Protein AF-0000000079918188 (afdb_homodimer)

Solvent-accessible surface area (backbone atoms only — not comparable to full-atom values): 15521 Å² total; per-residue (Å²): 122,55,46,29,76,33,77,46,73,46,78,30,84,39,46,37,62,59,53,36,55,51,71,56,24,59,71,45,40,57,79,27,37,84,56,33,78,44,72,46,66,86,45,89,50,81,70,44,63,69,42,56,38,30,41,28,27,60,48,71,84,19,47,41,40,45,35,32,28,27,74,39,61,42,89,46,40,37,38,31,34,29,42,69,32,56,68,56,49,34,34,43,38,40,34,42,38,81,44,79,93,58,16,14,37,38,37,43,31,39,38,22,38,55,37,70,60,48,71,62,43,47,66,55,51,34,52,51,50,44,53,52,50,50,52,25,49,50,43,41,39,51,61,71,57,48,66,79,67,88,120,122,55,46,27,76,33,77,46,71,47,77,32,84,40,47,37,61,59,52,35,55,50,72,58,24,60,69,46,40,54,80,29,36,84,52,31,78,44,70,46,66,86,44,87,50,80,70,44,64,69,42,57,39,30,42,29,27,58,48,72,83,18,46,41,41,46,37,31,26,27,74,40,60,43,90,46,39,36,37,32,35,30,43,70,33,53,69,55,47,33,35,43,37,40,36,42,40,79,43,79,93,58,16,15,37,38,37,44,32,40,39,21,39,54,36,72,61,48,71,62,43,45,67,56,50,32,53,51,50,44,52,52,50,48,52,25,49,52,44,41,38,51,62,73,55,47,67,81,66,88,118

Secondary structure (DSSP, 8-state):
--SEEEEEEEEESS-HHHHHHHHH-GGGHHHH-TTEEEEEE--SS---TT-EEEEEEEETTEEEEEEEEEEEEETTTEEEEEESSSSS-EEEEEEEEEEGGGEEEEEEEEEE---------HHHHHHHHHHHHHHHHHHHHHHHHS-----/--SEEEEEEEEESS-HHHHHHHHH-GGGHHHH-TTEEEEEE--SS---TT-EEEEEEEETTEEEEEEEEEEEEETTTEEEEEESSSSS-EEEEEEEEEEGGGEEEEEEEEEE---------HHHHHHHHHHHHHHHHHHHHHHHHS-----

Structure (mmCIF, N/CA/C/O backbone):
data_AF-0000000079918188-model_v1
#
loop_
_entity.id
_entity.type
_entity.pdbx_description
1 polymer ATPase
#
loop_
_atom_site.group_PDB
_atom_site.id
_atom_site.type_symbol
_atom_site.label_atom_id
_atom_site.label_alt_id
_atom_site.label_comp_id
_atom_site.label_asym_id
_atom_site.label_entity_id
_atom_site.label_seq_id
_atom_site.pdbx_PDB_ins_code
_atom_site.Cartn_x
_atom_site.Cartn_y
_atom_site.Cartn_z
_atom_site.occupancy
_atom_site.B_iso_or_equiv
_atom_site.auth_seq_id
_atom_site.auth_comp_id
_atom_site.auth_asym_id
_atom_site.auth_atom_id
_atom_site.pdbx_PDB_model_num
ATOM 1 N N . MET A 1 1 ? -12.258 -4.992 -19.375 1 42.97 1 MET A N 1
ATOM 2 C CA . MET A 1 1 ? -10.984 -5.578 -19.797 1 42.97 1 MET A CA 1
ATOM 3 C C . MET A 1 1 ? -9.938 -5.453 -18.703 1 42.97 1 MET A C 1
ATOM 5 O O . MET A 1 1 ? -9.898 -4.449 -17.984 1 42.97 1 MET A O 1
ATOM 9 N N . ALA A 1 2 ? -9.398 -6.535 -18.234 1 53.66 2 ALA A N 1
ATOM 10 C CA . ALA A 1 2 ? -8.445 -6.473 -17.125 1 53.66 2 ALA A CA 1
ATOM 11 C C . ALA A 1 2 ? -7.258 -5.578 -17.469 1 53.66 2 ALA A C 1
ATOM 13 O O . ALA A 1 2 ? -6.773 -5.59 -18.609 1 53.66 2 ALA A O 1
ATOM 14 N N . ALA A 1 3 ? -6.977 -4.578 -16.672 1 64.38 3 ALA A N 1
ATOM 15 C CA . ALA A 1 3 ? -5.824 -3.723 -16.953 1 64.38 3 ALA A CA 1
ATOM 16 C C . ALA A 1 3 ? -4.535 -4.535 -16.984 1 64.38 3 ALA A C 1
ATOM 18 O O . ALA A 1 3 ? -3.646 -4.262 -17.797 1 64.38 3 ALA A O 1
ATOM 19 N N . VAL A 1 4 ? -4.645 -5.672 -16.25 1 75.19 4 VAL A N 1
ATOM 20 C CA . VAL A 1 4 ? -3.467 -6.535 -16.219 1 75.19 4 VAL A CA 1
ATOM 21 C C . VAL A 1 4 ? -3.898 -7.996 -16.266 1 75.19 4 VAL A C 1
ATOM 23 O O . VAL A 1 4 ? -4.801 -8.406 -15.531 1 75.19 4 VAL A O 1
ATOM 26 N N . ASP A 1 5 ? -3.375 -8.758 -17.234 1 88.62 5 ASP A N 1
ATOM 27 C CA . ASP A 1 5 ? -3.551 -10.203 -17.328 1 88.62 5 ASP A CA 1
ATOM 28 C C . ASP A 1 5 ? -2.242 -10.891 -17.719 1 88.62 5 ASP A C 1
ATOM 30 O O . ASP A 1 5 ? -1.896 -10.945 -18.906 1 88.62 5 ASP A O 1
ATOM 34 N N . VAL A 1 6 ? -1.579 -11.359 -16.703 1 92.06 6 VAL A N 1
ATOM 35 C CA . VAL A 1 6 ? -0.261 -11.945 -16.906 1 92.06 6 VAL A CA 1
ATOM 36 C C . VAL A 1 6 ? -0.293 -13.43 -16.547 1 92.06 6 VAL A C 1
ATOM 38 O O . VAL A 1 6 ? -0.77 -13.797 -15.469 1 92.06 6 VAL A O 1
ATOM 41 N N . GLU A 1 7 ? 0.1 -14.289 -17.469 1 96.31 7 GLU A N 1
ATOM 42 C CA . GLU A 1 7 ? 0.2 -15.719 -17.219 1 96.31 7 GLU A CA 1
ATOM 43 C C . GLU A 1 7 ? 1.62 -16.219 -17.469 1 96.31 7 GLU A C 1
ATOM 45 O O . GLU A 1 7 ? 2.238 -15.891 -18.469 1 96.31 7 GLU A O 1
ATOM 50 N N . THR A 1 8 ? 2.146 -16.953 -16.484 1 97.12 8 THR A N 1
ATOM 51 C CA . THR A 1 8 ? 3.455 -17.578 -16.594 1 97.12 8 THR A CA 1
ATOM 52 C C . THR A 1 8 ? 3.375 -19.047 -16.188 1 97.12 8 THR A C 1
ATOM 54 O O . THR A 1 8 ? 2.41 -19.469 -15.547 1 97.12 8 THR A O 1
ATOM 57 N N . GLN A 1 9 ? 4.336 -19.828 -16.609 1 98 9 GLN A N 1
ATOM 58 C CA . GLN A 1 9 ? 4.332 -21.25 -16.281 1 98 9 GLN A CA 1
ATOM 59 C C . GLN A 1 9 ? 5.754 -21.781 -16.094 1 98 9 GLN A C 1
ATOM 61 O O . GLN A 1 9 ? 6.707 -21.203 -16.625 1 98 9 GLN A O 1
ATOM 66 N N . ALA A 1 10 ? 5.883 -22.844 -15.352 1 98.19 10 ALA A N 1
ATOM 67 C CA . ALA A 1 10 ? 7.121 -23.609 -15.188 1 98.19 10 ALA A CA 1
ATOM 68 C C . ALA A 1 10 ? 6.84 -25.109 -15.078 1 98.19 10 ALA A C 1
ATOM 70 O O . ALA A 1 10 ? 5.789 -25.516 -14.578 1 98.19 10 ALA A O 1
ATOM 71 N N . THR A 1 11 ? 7.699 -25.859 -15.625 1 98.12 11 THR A N 1
ATOM 72 C CA . THR A 1 11 ? 7.684 -27.312 -15.414 1 98.12 11 THR A CA 1
ATOM 73 C C . THR A 1 11 ? 8.641 -27.703 -14.289 1 98.12 11 THR A C 1
ATOM 75 O O . THR A 1 11 ? 9.828 -27.344 -14.328 1 98.12 11 THR A O 1
ATOM 78 N N . ILE A 1 12 ? 8.156 -28.375 -13.32 1 97.75 12 ILE A N 1
ATOM 79 C CA . ILE A 1 12 ? 8.906 -28.734 -12.125 1 97.75 12 ILE A CA 1
ATOM 80 C C . ILE A 1 12 ? 9.039 -30.266 -12.047 1 97.75 12 ILE A C 1
ATOM 82 O O . ILE A 1 12 ? 8.047 -30.984 -12.156 1 97.75 12 ILE A O 1
ATOM 86 N N . ALA A 1 13 ? 10.195 -30.75 -11.773 1 97.5 13 ALA A N 1
ATOM 87 C CA . ALA A 1 13 ? 10.477 -32.188 -11.766 1 97.5 13 ALA A CA 1
ATOM 88 C C . ALA A 1 13 ? 10.117 -32.812 -10.422 1 97.5 13 ALA A C 1
ATOM 90 O O . ALA A 1 13 ? 10.953 -33.469 -9.789 1 97.5 13 ALA A O 1
ATOM 91 N N . ARG A 1 14 ? 8.898 -32.594 -9.977 1 97.5 14 ARG A N 1
ATOM 92 C CA . ARG A 1 14 ? 8.273 -33.188 -8.797 1 97.5 14 ARG A CA 1
ATOM 93 C C . ARG A 1 14 ? 6.809 -33.5 -9.062 1 97.5 14 ARG A C 1
ATOM 95 O O . ARG A 1 14 ? 6.164 -32.875 -9.898 1 97.5 14 ARG A O 1
ATOM 102 N N . PRO A 1 15 ? 6.359 -34.562 -8.336 1 97.31 15 PRO A N 1
ATOM 103 C CA . PRO A 1 15 ? 4.945 -34.906 -8.508 1 97.31 15 PRO A CA 1
ATOM 104 C C . PRO A 1 15 ? 4.012 -33.75 -8.156 1 97.31 15 PRO A C 1
ATOM 106 O O . PRO A 1 15 ? 4.336 -32.938 -7.293 1 97.31 15 PRO A O 1
ATOM 109 N N . ARG A 1 16 ? 2.873 -33.719 -8.805 1 97.5 16 ARG A N 1
ATOM 110 C CA . ARG A 1 16 ? 1.898 -32.656 -8.719 1 97.5 16 ARG A CA 1
ATOM 111 C C . ARG A 1 16 ? 1.494 -32.375 -7.27 1 97.5 16 ARG A C 1
ATOM 113 O O . ARG A 1 16 ? 1.385 -31.234 -6.844 1 97.5 16 ARG A O 1
ATOM 120 N N . HIS A 1 17 ? 1.231 -33.469 -6.5 1 95.81 17 HIS A N 1
ATOM 121 C CA . HIS A 1 17 ? 0.779 -33.281 -5.125 1 95.81 17 HIS A CA 1
ATOM 122 C C . HIS A 1 17 ? 1.832 -32.562 -4.281 1 95.81 17 HIS A C 1
ATOM 124 O O . HIS A 1 17 ? 1.495 -31.797 -3.393 1 95.81 17 HIS A O 1
ATOM 130 N N . GLU A 1 18 ? 3.098 -32.781 -4.539 1 95.88 18 GLU A N 1
ATOM 131 C CA . GLU A 1 18 ? 4.18 -32.094 -3.811 1 95.88 18 GLU A CA 1
ATOM 132 C C . GLU A 1 18 ? 4.277 -30.625 -4.184 1 95.88 18 GLU A C 1
ATOM 134 O O . GLU A 1 18 ? 4.398 -29.766 -3.311 1 95.88 18 GLU A O 1
ATOM 139 N N . VAL A 1 19 ? 4.211 -30.375 -5.48 1 97 19 VAL A N 1
ATOM 140 C CA . VAL A 1 19 ? 4.332 -29.016 -5.969 1 97 19 VAL A CA 1
ATOM 141 C C . VAL A 1 19 ? 3.166 -28.172 -5.449 1 97 19 VAL A C 1
ATOM 143 O O . VAL A 1 19 ? 3.367 -27.094 -4.898 1 97 19 VAL A O 1
ATOM 146 N N . ALA A 1 20 ? 1.979 -28.719 -5.602 1 96.62 20 ALA A N 1
ATOM 147 C CA . ALA A 1 20 ? 0.775 -28 -5.188 1 96.62 20 ALA A CA 1
ATOM 148 C C . ALA A 1 20 ? 0.765 -27.781 -3.678 1 96.62 20 ALA A C 1
ATOM 150 O O . ALA A 1 20 ? 0.438 -26.688 -3.211 1 96.62 20 ALA A O 1
ATOM 151 N N . ALA A 1 21 ? 1.067 -28.781 -2.908 1 93.94 21 ALA A N 1
ATOM 152 C CA . ALA A 1 21 ? 1.059 -28.672 -1.451 1 93.94 21 ALA A CA 1
ATOM 153 C C . ALA A 1 21 ? 2.045 -27.609 -0.975 1 93.94 21 ALA A C 1
ATOM 155 O O . ALA A 1 21 ? 1.732 -26.828 -0.079 1 93.94 21 ALA A O 1
ATOM 156 N N . TYR A 1 22 ? 3.182 -27.594 -1.537 1 94.38 22 TYR A N 1
ATOM 157 C CA . TYR A 1 22 ? 4.199 -26.625 -1.134 1 94.38 22 TYR A CA 1
ATOM 158 C C . TYR A 1 22 ? 3.797 -25.203 -1.536 1 94.38 22 TYR A C 1
ATOM 160 O O . TYR A 1 22 ? 3.844 -24.281 -0.719 1 94.38 22 TYR A O 1
ATOM 168 N N . ALA A 1 23 ? 3.377 -25.062 -2.799 1 94.94 23 ALA A N 1
ATOM 169 C CA . ALA A 1 23 ? 3.102 -23.734 -3.357 1 94.94 23 ALA A CA 1
ATOM 170 C C . ALA A 1 23 ? 1.847 -23.125 -2.738 1 94.94 23 ALA A C 1
ATOM 172 O O . ALA A 1 23 ? 1.728 -21.906 -2.635 1 94.94 23 ALA A O 1
ATOM 173 N N . SER A 1 24 ? 0.932 -23.953 -2.352 1 93.31 24 SER A N 1
ATOM 174 C CA . SER A 1 24 ? -0.339 -23.453 -1.843 1 93.31 24 SER A CA 1
ATOM 175 C C . SER A 1 24 ? -0.245 -23.109 -0.36 1 93.31 24 SER A C 1
ATOM 177 O O . SER A 1 24 ? -1.147 -22.484 0.196 1 93.31 24 SER A O 1
ATOM 179 N N . ASN A 1 25 ? 0.762 -23.516 0.308 1 90.31 25 ASN A N 1
ATOM 180 C CA . ASN A 1 25 ? 0.949 -23.234 1.728 1 90.31 25 ASN A CA 1
ATOM 181 C C . ASN A 1 25 ? 1.511 -21.828 1.949 1 90.31 25 ASN A C 1
ATOM 183 O O . ASN A 1 25 ? 2.664 -21.562 1.612 1 90.31 25 ASN A O 1
ATOM 187 N N . PRO A 1 26 ? 0.759 -20.938 2.568 1 88.75 26 PRO A N 1
ATOM 188 C CA . PRO A 1 26 ? 1.254 -19.578 2.768 1 88.75 26 PRO A CA 1
ATOM 189 C C . PRO A 1 26 ? 2.502 -19.531 3.646 1 88.75 26 PRO A C 1
ATOM 191 O O . PRO A 1 26 ? 3.303 -18.594 3.531 1 88.75 26 PRO A O 1
ATOM 194 N N . GLY A 1 27 ? 2.664 -20.438 4.469 1 87.31 27 GLY A N 1
ATOM 195 C CA . GLY A 1 27 ? 3.854 -20.516 5.305 1 87.31 27 GLY A CA 1
ATOM 196 C C . GLY A 1 27 ? 5.137 -20.641 4.504 1 87.31 27 GLY A C 1
ATOM 197 O O . GLY A 1 27 ? 6.223 -20.359 5.016 1 87.31 27 GLY A O 1
ATOM 198 N N . ASN A 1 28 ? 5.016 -21.109 3.234 1 91.25 28 ASN A N 1
ATOM 199 C CA . ASN A 1 28 ? 6.18 -21.266 2.367 1 91.25 28 ASN A CA 1
ATOM 200 C C . ASN A 1 28 ? 6.375 -20.062 1.464 1 91.25 28 ASN A C 1
ATOM 202 O O . ASN A 1 28 ? 7.359 -19.984 0.728 1 91.25 28 ASN A O 1
ATOM 206 N N . ALA A 1 29 ? 5.488 -19.125 1.513 1 90.31 29 ALA A N 1
ATOM 207 C CA . ALA A 1 29 ? 5.434 -18.062 0.514 1 90.31 29 ALA A CA 1
ATOM 208 C C . ALA A 1 29 ? 6.727 -17.25 0.509 1 90.31 29 ALA A C 1
ATOM 210 O O . ALA A 1 29 ? 7.266 -16.938 -0.554 1 90.31 29 ALA A O 1
ATOM 211 N N . THR A 1 30 ? 7.25 -16.984 1.627 1 90.62 30 THR A N 1
ATOM 212 C CA . THR A 1 30 ? 8.422 -16.109 1.708 1 90.62 30 THR A CA 1
ATOM 213 C C . THR A 1 30 ? 9.648 -16.812 1.134 1 90.62 30 THR A C 1
ATOM 215 O O . THR A 1 30 ? 10.633 -16.156 0.779 1 90.62 30 THR A O 1
ATOM 218 N N . ALA A 1 31 ? 9.602 -18.109 1.018 1 91.75 31 ALA A N 1
ATOM 219 C CA . ALA A 1 31 ? 10.75 -18.859 0.509 1 91.75 31 ALA A CA 1
ATOM 220 C C . ALA A 1 31 ? 10.867 -18.719 -1.006 1 91.75 31 ALA A C 1
ATOM 222 O O . ALA A 1 31 ? 11.969 -18.812 -1.56 1 91.75 31 ALA A O 1
ATOM 223 N N . TRP A 1 32 ? 9.719 -18.438 -1.662 1 93.06 32 TRP A N 1
ATOM 224 C CA . TRP A 1 32 ? 9.836 -18.469 -3.115 1 93.06 32 TRP A CA 1
ATOM 225 C C . TRP A 1 32 ? 9.234 -17.219 -3.744 1 93.06 32 TRP A C 1
ATOM 227 O O . TRP A 1 32 ? 9.492 -16.922 -4.91 1 93.06 32 TRP A O 1
ATOM 237 N N . TYR A 1 33 ? 8.383 -16.453 -3.055 1 90.06 33 TYR A N 1
ATOM 238 C CA . TYR A 1 33 ? 8.039 -15.109 -3.494 1 90.06 33 TYR A CA 1
ATOM 239 C C . TYR A 1 33 ? 9.125 -14.117 -3.104 1 90.06 33 TYR A C 1
ATOM 241 O O . TYR A 1 33 ? 9.281 -13.789 -1.926 1 90.06 33 TYR A O 1
ATOM 249 N N . ALA A 1 34 ? 9.734 -13.539 -4.113 1 84.56 34 ALA A N 1
ATOM 250 C CA . ALA A 1 34 ? 10.906 -12.711 -3.865 1 84.56 34 ALA A CA 1
ATOM 251 C C . ALA A 1 34 ? 10.523 -11.414 -3.154 1 84.56 34 ALA A C 1
ATOM 253 O O . ALA A 1 34 ? 11.289 -10.898 -2.338 1 84.56 34 ALA A O 1
ATOM 254 N N . ASN A 1 35 ? 9.328 -10.898 -3.438 1 76.75 35 ASN A N 1
ATOM 255 C CA . ASN A 1 35 ? 8.977 -9.57 -2.945 1 76.75 35 ASN A CA 1
ATOM 256 C C . ASN A 1 35 ? 8.125 -9.648 -1.685 1 76.75 35 ASN A C 1
ATOM 258 O O . ASN A 1 35 ? 7.688 -8.617 -1.162 1 76.75 35 ASN A O 1
ATOM 262 N N . ILE A 1 36 ? 7.832 -10.828 -1.245 1 83.06 36 ILE A N 1
ATOM 263 C CA . ILE A 1 36 ? 7.059 -11.008 -0.022 1 83.06 36 ILE A CA 1
ATOM 264 C C . ILE A 1 36 ? 8 -11.273 1.15 1 83.06 36 ILE A C 1
ATOM 266 O O . ILE A 1 36 ? 8.75 -12.25 1.144 1 83.06 36 ILE A O 1
ATOM 270 N N . THR A 1 37 ? 7.953 -10.469 2.213 1 82.19 37 THR A N 1
ATOM 271 C CA . THR A 1 37 ? 8.898 -10.547 3.322 1 82.19 37 THR A CA 1
ATOM 272 C C . THR A 1 37 ? 8.242 -11.195 4.539 1 82.19 37 THR A C 1
ATOM 274 O O . THR A 1 37 ? 8.938 -11.688 5.434 1 82.19 37 THR A O 1
ATOM 277 N N . GLU A 1 38 ? 6.949 -11.109 4.559 1 82.81 38 GLU A N 1
ATOM 278 C CA . GLU A 1 38 ? 6.215 -11.641 5.703 1 82.81 38 GLU A CA 1
ATOM 279 C C . GLU A 1 38 ? 4.809 -12.086 5.297 1 82.81 38 GLU A C 1
ATOM 281 O O . GLU A 1 38 ? 4.223 -11.523 4.367 1 82.81 38 GLU A O 1
ATOM 286 N N . VAL A 1 39 ? 4.32 -13.156 5.906 1 83.12 39 VAL A N 1
ATOM 287 C CA . VAL A 1 39 ? 2.928 -13.578 5.781 1 83.12 39 VAL A CA 1
ATOM 288 C C . VAL A 1 39 ? 2.246 -13.516 7.148 1 83.12 39 VAL A C 1
ATOM 290 O O . VAL A 1 39 ? 2.799 -13.977 8.148 1 83.12 39 VAL A O 1
ATOM 293 N N . LYS A 1 40 ? 1.178 -12.82 7.18 1 78.25 40 LYS A N 1
ATOM 294 C CA . LYS A 1 40 ? 0.409 -12.711 8.414 1 78.25 40 LYS A CA 1
ATOM 295 C C . LYS A 1 40 ? -0.902 -13.484 8.32 1 78.25 40 LYS A C 1
ATOM 297 O O . LYS A 1 40 ? -1.563 -13.469 7.281 1 78.25 40 LYS A O 1
ATOM 302 N N . GLY A 1 41 ? -1.286 -14.164 9.438 1 73.31 41 GLY A N 1
ATOM 303 C CA . GLY A 1 41 ? -2.516 -14.938 9.484 1 73.31 41 GLY A CA 1
ATOM 304 C C . GLY A 1 41 ? -2.289 -16.391 9.82 1 73.31 41 GLY A C 1
ATOM 305 O O . GLY A 1 41 ? -1.194 -16.781 10.242 1 73.31 41 GLY A O 1
ATOM 306 N N . ASP A 1 42 ? -3.424 -17.156 9.867 1 62.03 42 ASP A N 1
ATOM 307 C CA . ASP A 1 42 ? -3.373 -18.578 10.164 1 62.03 42 ASP A CA 1
ATOM 308 C C . ASP A 1 42 ? -2.77 -19.359 9 1 62.03 42 ASP A C 1
ATOM 310 O O . ASP A 1 42 ? -3.434 -19.594 7.988 1 62.03 42 ASP A O 1
ATOM 314 N N . CYS A 1 43 ? -1.455 -19.641 9.031 1 62.38 43 CYS A N 1
ATOM 315 C CA . CYS A 1 43 ? -0.685 -20.266 7.969 1 62.38 43 CYS A CA 1
ATOM 316 C C . CYS A 1 43 ? -0.424 -21.734 8.289 1 62.38 43 CYS A C 1
ATOM 318 O O . CYS A 1 43 ? 0.407 -22.375 7.641 1 62.38 43 CYS A O 1
ATOM 320 N N . GLY A 1 44 ? -0.972 -22.234 9.383 1 59.38 44 GLY A N 1
ATOM 321 C CA . GLY A 1 44 ? -0.579 -23.531 9.891 1 59.38 44 GLY A CA 1
ATOM 322 C C . GLY A 1 44 ? -1.176 -24.688 9.094 1 59.38 44 GLY A C 1
ATOM 323 O O . GLY A 1 44 ? -0.785 -25.844 9.281 1 59.38 44 GLY A O 1
ATOM 324 N N . GLY A 1 45 ? -2.119 -24.453 8.266 1 57.62 45 GLY A N 1
ATOM 325 C CA . GLY A 1 45 ? -2.717 -25.594 7.59 1 57.62 45 GLY A CA 1
ATOM 326 C C . GLY A 1 45 ? -3.031 -25.328 6.129 1 57.62 45 GLY A C 1
ATOM 327 O O . GLY A 1 45 ? -2.609 -24.297 5.574 1 57.62 45 GLY A O 1
ATOM 328 N N . PRO A 1 46 ? -3.561 -26.438 5.59 1 62.81 46 PRO A N 1
ATOM 329 C CA . PRO A 1 46 ? -4.012 -26.281 4.207 1 62.81 46 PRO A CA 1
ATOM 330 C C . PRO A 1 46 ? -4.926 -25.078 4.016 1 62.81 46 PRO A C 1
ATOM 332 O O . PRO A 1 46 ? -5.727 -24.766 4.902 1 62.81 46 PRO A O 1
ATOM 335 N N . VAL A 1 47 ? -4.648 -24.328 3.041 1 75.38 47 VAL A N 1
ATOM 336 C CA . VAL A 1 47 ? -5.445 -23.141 2.738 1 75.38 47 VAL A CA 1
ATOM 337 C C . VAL A 1 47 ? -6.879 -23.547 2.412 1 75.38 47 VAL A C 1
ATOM 339 O O . VAL A 1 47 ? -7.105 -24.484 1.641 1 75.38 47 VAL A O 1
ATOM 342 N N . GLU A 1 48 ? -7.805 -23.172 3.25 1 83.25 48 GLU A N 1
ATOM 343 C CA . GLU A 1 48 ? -9.219 -23.422 2.994 1 83.25 48 GLU A CA 1
ATOM 344 C C . GLU A 1 48 ? -9.883 -22.203 2.348 1 83.25 48 GLU A C 1
ATOM 346 O O . GLU A 1 48 ? -9.492 -21.062 2.602 1 83.25 48 GLU A O 1
ATOM 351 N N . THR A 1 49 ? -10.852 -22.594 1.468 1 88.44 49 THR A N 1
ATOM 352 C CA . THR A 1 49 ? -11.633 -21.516 0.871 1 88.44 49 THR A CA 1
ATOM 353 C C . THR A 1 49 ? -12.211 -20.609 1.949 1 88.44 49 THR A C 1
ATOM 355 O O . THR A 1 49 ? -12.695 -21.078 2.977 1 88.44 49 THR A O 1
ATOM 358 N N . GLY A 1 50 ? -12.07 -19.344 1.758 1 84.69 50 GLY A N 1
ATOM 359 C CA . GLY A 1 50 ? -12.555 -18.375 2.729 1 84.69 50 GLY A CA 1
ATOM 360 C C . GLY A 1 50 ? -11.469 -17.891 3.674 1 84.69 50 GLY A C 1
ATOM 361 O O . GLY A 1 50 ? -11.633 -16.859 4.34 1 84.69 50 GLY A O 1
ATOM 362 N N . ALA A 1 51 ? -10.344 -18.656 3.752 1 83.25 51 ALA A N 1
ATOM 363 C CA . ALA A 1 51 ? -9.227 -18.25 4.598 1 83.25 51 ALA A CA 1
ATOM 364 C C . ALA A 1 51 ? -8.609 -16.938 4.102 1 83.25 51 ALA A C 1
ATOM 366 O O . ALA A 1 51 ? -8.57 -16.688 2.895 1 83.25 51 ALA A O 1
ATOM 367 N N . GLU A 1 52 ? -8.242 -16.094 5.078 1 82.62 52 GLU A N 1
ATOM 368 C CA . GLU A 1 52 ? -7.59 -14.836 4.746 1 82.62 52 GLU A CA 1
ATOM 369 C C . GLU A 1 52 ? -6.188 -14.766 5.344 1 82.62 52 GLU A C 1
ATOM 371 O O . GLU A 1 52 ? -5.965 -15.227 6.469 1 82.62 52 GLU A O 1
ATOM 376 N N . PHE A 1 53 ? -5.32 -14.203 4.488 1 81.88 53 PHE A N 1
ATOM 377 C CA . PHE A 1 53 ? -3.975 -13.922 4.969 1 81.88 53 PHE A CA 1
ATOM 378 C C . PHE A 1 53 ? -3.389 -12.703 4.262 1 81.88 53 PHE A C 1
ATOM 380 O O . PHE A 1 53 ? -3.889 -12.289 3.213 1 81.88 53 PHE A O 1
ATOM 387 N N . ALA A 1 54 ? -2.424 -12.18 4.914 1 78.81 54 ALA A N 1
ATOM 388 C CA . ALA A 1 54 ? -1.818 -10.977 4.348 1 78.81 54 ALA A CA 1
ATOM 389 C C . ALA A 1 54 ? -0.373 -11.227 3.932 1 78.81 54 ALA A C 1
ATOM 391 O O . ALA A 1 54 ? 0.376 -11.898 4.645 1 78.81 54 ALA A O 1
ATOM 392 N N . PHE A 1 55 ? -0.103 -10.75 2.688 1 81.44 55 PHE A N 1
ATOM 393 C CA . PHE A 1 55 ? 1.281 -10.672 2.234 1 81.44 55 PHE A CA 1
ATOM 394 C C . PHE A 1 55 ? 1.864 -9.289 2.492 1 81.44 55 PHE A C 1
ATOM 396 O O . PHE A 1 55 ? 1.226 -8.281 2.199 1 81.44 55 PHE A O 1
ATOM 403 N N . VAL A 1 56 ? 2.971 -9.297 3.053 1 76.19 56 VAL A N 1
ATOM 404 C CA . VAL A 1 56 ? 3.699 -8.047 3.227 1 76.19 56 VAL A CA 1
ATOM 405 C C . VAL A 1 56 ? 4.828 -7.957 2.203 1 76.19 56 VAL A C 1
ATOM 407 O O . VAL A 1 56 ? 5.688 -8.836 2.141 1 76.19 56 VAL A O 1
ATOM 410 N N . ALA A 1 57 ? 4.617 -6.93 1.321 1 71.69 57 ALA A N 1
ATOM 411 C CA . ALA A 1 57 ? 5.629 -6.68 0.298 1 71.69 57 ALA A CA 1
ATOM 412 C C . ALA A 1 57 ? 6.383 -5.383 0.579 1 71.69 57 ALA A C 1
ATOM 414 O O . ALA A 1 57 ? 5.832 -4.453 1.176 1 71.69 57 ALA A O 1
ATOM 415 N N . GLU A 1 58 ? 7.617 -5.496 0.285 1 58.94 58 GLU A N 1
ATOM 416 C CA . GLU A 1 58 ? 8.43 -4.293 0.424 1 58.94 58 GLU A CA 1
ATOM 417 C C . GLU A 1 58 ? 8.93 -3.805 -0.932 1 58.94 58 GLU A C 1
ATOM 419 O O . GLU A 1 58 ? 9.5 -4.578 -1.703 1 58.94 58 GLU A O 1
ATOM 424 N N . PHE A 1 59 ? 8.328 -2.727 -1.328 1 49.16 59 PHE A N 1
ATOM 425 C CA . PHE A 1 59 ? 8.766 -2.08 -2.559 1 49.16 59 PHE A CA 1
ATOM 426 C C . PHE A 1 59 ? 9.414 -0.731 -2.26 1 49.16 59 PHE A C 1
ATOM 428 O O . PHE A 1 59 ? 8.766 0.164 -1.71 1 49.16 59 PHE A O 1
ATOM 435 N N . LEU A 1 60 ? 10.711 -0.718 -2.85 1 44.06 60 LEU A N 1
ATOM 436 C CA . LEU A 1 60 ? 11.422 0.544 -2.693 1 44.06 60 LEU A CA 1
ATOM 437 C C . LEU A 1 60 ? 11.328 1.05 -1.257 1 44.06 60 LEU A C 1
ATOM 439 O O . LEU A 1 60 ? 11.008 2.219 -1.025 1 44.06 60 LEU A O 1
ATOM 443 N N . GLY A 1 61 ? 11.5 0.214 -0.286 1 47.31 61 GLY A N 1
ATOM 444 C CA . GLY A 1 61 ? 11.516 0.594 1.118 1 47.31 61 GLY A CA 1
ATOM 445 C C . GLY A 1 61 ? 10.133 0.776 1.706 1 47.31 61 GLY A C 1
ATOM 446 O O . GLY A 1 61 ? 9.992 1.161 2.869 1 47.31 61 GLY A O 1
ATOM 447 N N . ARG A 1 62 ? 9.094 0.7 0.912 1 51.25 62 ARG A N 1
ATOM 448 C CA . ARG A 1 62 ? 7.711 0.786 1.37 1 51.25 62 ARG A CA 1
ATOM 449 C C . ARG A 1 62 ? 7.117 -0.603 1.586 1 51.25 62 ARG A C 1
ATOM 451 O O . ARG A 1 62 ? 7.418 -1.535 0.837 1 51.25 62 ARG A O 1
ATOM 458 N N . ARG A 1 63 ? 6.508 -0.65 2.818 1 59.09 63 ARG A N 1
ATOM 459 C CA . ARG A 1 63 ? 5.828 -1.9 3.143 1 59.09 63 ARG A CA 1
ATOM 460 C C . ARG A 1 63 ? 4.371 -1.865 2.689 1 59.09 63 ARG A C 1
ATOM 462 O O . ARG A 1 63 ? 3.637 -0.93 3.014 1 59.09 63 ARG A O 1
ATOM 469 N N . LEU A 1 64 ? 4.031 -2.68 1.716 1 61.78 64 LEU A N 1
ATOM 470 C CA . LEU A 1 64 ? 2.656 -2.844 1.255 1 61.78 64 LEU A CA 1
ATOM 471 C C . LEU A 1 64 ? 2.049 -4.129 1.803 1 61.78 64 LEU A C 1
ATOM 473 O O . LEU A 1 64 ? 2.703 -5.176 1.813 1 61.78 64 LEU A O 1
ATOM 477 N N . VAL A 1 65 ? 0.978 -3.988 2.543 1 67.5 65 VAL A N 1
ATOM 478 C CA . VAL A 1 65 ? 0.268 -5.148 3.066 1 67.5 65 VAL A CA 1
ATOM 479 C C . VAL A 1 65 ? -0.957 -5.441 2.203 1 67.5 65 VAL A C 1
ATOM 481 O O . VAL A 1 65 ? -1.846 -4.594 2.07 1 67.5 65 VAL A O 1
ATOM 484 N N . TYR A 1 66 ? -0.895 -6.594 1.579 1 70.62 66 TYR A N 1
ATOM 485 C CA . TYR A 1 66 ? -2.029 -7.043 0.779 1 70.62 66 TYR A CA 1
ATOM 486 C C . TYR A 1 66 ? -2.748 -8.203 1.459 1 70.62 66 TYR A C 1
ATOM 488 O O . TYR A 1 66 ? -2.135 -9.227 1.77 1 70.62 66 TYR A O 1
ATOM 496 N N . THR A 1 67 ? -4.008 -7.98 1.755 1 77.56 67 THR A N 1
ATOM 497 C CA . THR A 1 67 ? -4.809 -9.07 2.293 1 77.56 67 THR A CA 1
ATOM 498 C C . THR A 1 67 ? -5.492 -9.844 1.171 1 77.56 67 THR A C 1
ATOM 500 O O . THR A 1 67 ? -6.148 -9.25 0.312 1 77.56 67 THR A O 1
ATOM 503 N N . TYR A 1 68 ? -5.227 -11.133 1.26 1 82.69 68 TYR A N 1
ATOM 504 C CA . TYR A 1 68 ? -5.844 -12.016 0.275 1 82.69 68 TYR A CA 1
ATOM 505 C C . TYR A 1 68 ? -6.906 -12.891 0.922 1 82.69 68 TYR A C 1
ATOM 507 O O . TYR A 1 68 ? -6.809 -13.227 2.105 1 82.69 68 TYR A O 1
ATOM 515 N N . GLU A 1 69 ? -7.914 -13.195 0.127 1 85.06 69 GLU A N 1
ATOM 516 C CA . GLU A 1 69 ? -8.883 -14.25 0.44 1 85.06 69 GLU A CA 1
ATOM 517 C C . GLU A 1 69 ? -8.75 -15.422 -0.523 1 85.06 69 GLU A C 1
ATOM 519 O O . GLU A 1 69 ? -8.594 -15.227 -1.73 1 85.06 69 GLU A O 1
ATOM 524 N N . VAL A 1 70 ? -8.789 -16.656 0.066 1 90.25 70 VAL A N 1
ATOM 525 C CA . VAL A 1 70 ? -8.875 -17.844 -0.778 1 90.25 70 VAL A CA 1
ATOM 526 C C . VAL A 1 70 ? -10.305 -18 -1.297 1 90.25 70 VAL A C 1
ATOM 528 O O . VAL A 1 70 ? -11.234 -18.234 -0.519 1 90.25 70 VAL A O 1
ATOM 531 N N . VAL A 1 71 ? -10.43 -17.906 -2.6 1 91.19 71 VAL A N 1
ATOM 532 C CA . VAL A 1 71 ? -11.773 -17.938 -3.168 1 91.19 71 VAL A CA 1
ATOM 533 C C . VAL A 1 71 ? -12.086 -19.328 -3.701 1 91.19 71 VAL A C 1
ATOM 535 O O . VAL A 1 71 ? -13.25 -19.719 -3.799 1 91.19 71 VAL A O 1
ATOM 538 N N . GLU A 1 72 ? -11 -20.062 -4.074 1 93.69 72 GLU A N 1
ATOM 539 C CA . GLU A 1 72 ? -11.125 -21.438 -4.551 1 93.69 72 GLU A CA 1
ATOM 540 C C . GLU A 1 72 ? -9.859 -22.25 -4.242 1 93.69 72 GLU A C 1
ATOM 542 O O . GLU A 1 72 ? -8.75 -21.75 -4.406 1 93.69 72 GLU A O 1
ATOM 547 N N . HIS A 1 73 ? -10.086 -23.406 -3.719 1 94.31 73 HIS A N 1
ATOM 548 C CA . HIS A 1 73 ? -8.969 -24.328 -3.545 1 94.31 73 HIS A CA 1
ATOM 549 C C . HIS A 1 73 ? -9.383 -25.766 -3.85 1 94.31 73 HIS A C 1
ATOM 551 O O . HIS A 1 73 ? -10.234 -26.328 -3.154 1 94.31 73 HIS A O 1
ATOM 557 N N . VAL A 1 74 ? -8.898 -26.281 -4.875 1 94.5 74 VAL A N 1
ATOM 558 C CA . VAL A 1 74 ? -8.969 -27.703 -5.219 1 94.5 74 VAL A CA 1
ATOM 559 C C . VAL A 1 74 ? -7.582 -28.328 -5.086 1 94.5 74 VAL A C 1
ATOM 561 O O . VAL A 1 74 ? -6.73 -28.156 -5.965 1 94.5 74 VAL A O 1
ATOM 564 N N . PRO A 1 75 ? -7.309 -28.953 -3.975 1 92.88 75 PRO A N 1
ATOM 565 C CA . PRO A 1 75 ? -5.965 -29.469 -3.717 1 92.88 75 PRO A CA 1
ATOM 566 C C . PRO A 1 75 ? -5.367 -30.188 -4.926 1 92.88 75 PRO A C 1
ATOM 568 O O . PRO A 1 75 ? -6.031 -31.031 -5.539 1 92.88 75 PRO A O 1
ATOM 571 N N . GLY A 1 76 ? -4.156 -29.75 -5.273 1 95.06 76 GLY A N 1
ATOM 572 C CA . GLY A 1 76 ? -3.41 -30.406 -6.344 1 95.06 76 GLY A CA 1
ATOM 573 C C . GLY A 1 76 ? -3.781 -29.891 -7.723 1 95.06 76 GLY A C 1
ATOM 574 O O . GLY A 1 76 ? -3.178 -30.281 -8.719 1 95.06 76 GLY A O 1
ATOM 575 N N . THR A 1 77 ? -4.781 -29.125 -7.797 1 96.5 77 THR A N 1
ATOM 576 C CA . THR A 1 77 ? -5.277 -28.766 -9.125 1 96.5 77 THR A CA 1
ATOM 577 C C . THR A 1 77 ? -5.32 -27.25 -9.289 1 96.5 77 THR A C 1
ATOM 579 O O . THR A 1 77 ? -4.879 -26.719 -10.312 1 96.5 77 THR A O 1
ATOM 582 N N . ARG A 1 78 ? -5.914 -26.578 -8.336 1 97 78 ARG A N 1
ATOM 583 C CA . ARG A 1 78 ? -6.168 -25.156 -8.562 1 97 78 ARG A CA 1
ATOM 584 C C . ARG A 1 78 ? -6.305 -24.406 -7.238 1 97 78 ARG A C 1
ATOM 586 O O . ARG A 1 78 ? -6.902 -24.922 -6.289 1 97 78 ARG A O 1
ATOM 593 N N . LEU A 1 79 ? -5.789 -23.188 -7.152 1 95.56 79 LEU A N 1
ATOM 594 C CA . LEU A 1 79 ? -5.941 -22.234 -6.059 1 95.56 79 LEU A CA 1
ATOM 595 C C . LEU A 1 79 ? -6.172 -20.812 -6.598 1 95.56 79 LEU A C 1
ATOM 597 O O . LEU A 1 79 ? -5.418 -20.344 -7.449 1 95.56 79 LEU A O 1
ATOM 601 N N . VAL A 1 80 ? -7.246 -20.172 -6.199 1 94.19 80 VAL A N 1
ATOM 602 C CA . VAL A 1 80 ? -7.539 -18.797 -6.578 1 94.19 80 VAL A CA 1
ATOM 603 C C . VAL A 1 80 ? -7.582 -17.922 -5.328 1 94.19 80 VAL A C 1
ATOM 605 O O . VAL A 1 80 ? -8.328 -18.203 -4.391 1 94.19 80 VAL A O 1
ATOM 608 N N . MET A 1 81 ? -6.758 -16.906 -5.352 1 91.44 81 MET A N 1
ATOM 609 C CA . MET A 1 81 ? -6.754 -15.883 -4.312 1 91.44 81 MET A CA 1
ATOM 610 C C . MET A 1 81 ? -7.148 -14.523 -4.883 1 91.44 81 MET A C 1
ATOM 612 O O . MET A 1 81 ? -6.855 -14.227 -6.039 1 91.44 81 MET A O 1
ATOM 616 N N . ARG A 1 82 ? -7.789 -13.734 -4.051 1 86.75 82 ARG A N 1
ATOM 617 C CA . ARG A 1 82 ? -8.188 -12.383 -4.441 1 86.75 82 ARG A CA 1
ATOM 618 C C . ARG A 1 82 ? -7.883 -11.383 -3.332 1 86.75 82 ARG A C 1
ATOM 620 O O . ARG A 1 82 ? -8.039 -11.688 -2.148 1 86.75 82 ARG A O 1
ATOM 627 N N . THR A 1 83 ? -7.457 -10.195 -3.838 1 80.12 83 THR A N 1
ATOM 628 C CA . THR A 1 83 ? -7.289 -9.156 -2.832 1 80.12 83 THR A CA 1
ATOM 629 C C . THR A 1 83 ? -8.617 -8.859 -2.137 1 80.12 83 THR A C 1
ATOM 631 O O . THR A 1 83 ? -9.648 -8.695 -2.797 1 80.12 83 THR A O 1
ATOM 634 N N . ALA A 1 84 ? -8.68 -8.969 -0.812 1 67.81 84 ALA A N 1
ATOM 635 C CA . ALA A 1 84 ? -9.898 -8.766 -0.037 1 67.81 84 ALA A CA 1
ATOM 636 C C . ALA A 1 84 ? -10.25 -7.285 0.062 1 67.81 84 ALA A C 1
ATOM 638 O O . ALA A 1 84 ? -11.422 -6.926 0.174 1 67.81 84 ALA A O 1
ATOM 639 N N . GLU A 1 85 ? -9.188 -6.484 0.138 1 59.69 85 GLU A N 1
ATOM 640 C CA . GLU A 1 85 ? -9.422 -5.055 0.336 1 59.69 85 GLU A CA 1
ATOM 641 C C . GLU A 1 85 ? -8.633 -4.223 -0.671 1 59.69 85 GLU A C 1
ATOM 643 O O . GLU A 1 85 ? -7.734 -4.738 -1.342 1 59.69 85 GLU A O 1
ATOM 648 N N . GLY A 1 86 ? -9.125 -3.164 -1.009 1 56.03 86 GLY A N 1
ATOM 649 C CA . GLY A 1 86 ? -8.383 -2.195 -1.795 1 56.03 86 GLY A CA 1
ATOM 650 C C . GLY A 1 86 ? -9 -1.925 -3.154 1 56.03 86 GLY A C 1
ATOM 651 O O . GLY A 1 86 ? -9.906 -2.641 -3.582 1 56.03 86 GLY A O 1
ATOM 652 N N . PRO A 1 87 ? -8.609 -0.902 -3.652 1 51.56 87 PRO A N 1
ATOM 653 C CA . PRO A 1 87 ? -9.203 -0.391 -4.887 1 51.56 87 PRO A CA 1
ATOM 654 C C . PRO A 1 87 ? -8.742 -1.152 -6.129 1 51.56 87 PRO A C 1
ATOM 656 O O . PRO A 1 87 ? -9.203 -0.872 -7.238 1 51.56 87 PRO A O 1
ATOM 659 N N . PHE A 1 88 ? -7.941 -2.088 -5.891 1 58.69 88 PHE A N 1
ATOM 660 C CA . PHE A 1 88 ? -7.391 -2.836 -7.012 1 58.69 88 PHE A CA 1
ATOM 661 C C . PHE A 1 88 ? -7.625 -4.332 -6.836 1 58.69 88 PHE A C 1
ATOM 663 O O . PHE A 1 88 ? -6.738 -5.059 -6.387 1 58.69 88 PHE A O 1
ATOM 670 N N . PRO A 1 89 ? -8.82 -4.73 -7.227 1 69.19 89 PRO A N 1
ATOM 671 C CA . PRO A 1 89 ? -9.016 -6.18 -7.109 1 69.19 89 PRO A CA 1
ATOM 672 C C . PRO A 1 89 ? -8.078 -6.973 -8.023 1 69.19 89 PRO A C 1
ATOM 674 O O . PRO A 1 89 ? -8.055 -6.746 -9.234 1 69.19 89 PRO A O 1
ATOM 677 N N . MET A 1 90 ? -7.188 -7.613 -7.371 1 77.94 90 MET A N 1
ATOM 678 C CA . MET A 1 90 ? -6.258 -8.484 -8.086 1 77.94 90 MET A CA 1
ATOM 679 C C . MET A 1 90 ? -6.488 -9.945 -7.719 1 77.94 90 MET A C 1
ATOM 681 O O . MET A 1 90 ? -6.738 -10.266 -6.559 1 77.94 90 MET A O 1
ATOM 685 N N . GLU A 1 91 ? -6.539 -10.727 -8.812 1 88.44 91 GLU A N 1
ATOM 686 C CA . GLU A 1 91 ? -6.598 -12.172 -8.602 1 88.44 91 GLU A CA 1
ATOM 687 C C . GLU A 1 91 ? -5.258 -12.828 -8.93 1 88.44 91 GLU A C 1
ATOM 689 O O . GLU A 1 91 ? -4.586 -12.453 -9.891 1 88.44 91 GLU A O 1
ATOM 694 N N . THR A 1 92 ? -4.906 -13.758 -8.094 1 92.12 92 THR A N 1
ATOM 695 C CA . THR A 1 92 ? -3.803 -14.672 -8.367 1 92.12 92 THR A CA 1
ATOM 696 C C . THR A 1 92 ? -4.305 -16.109 -8.492 1 92.12 92 THR A C 1
ATOM 698 O O . THR A 1 92 ? -4.941 -16.625 -7.57 1 92.12 92 THR A O 1
ATOM 701 N N . ILE A 1 93 ? -4.062 -16.734 -9.648 1 95.44 93 ILE A N 1
ATOM 702 C CA . ILE A 1 93 ? -4.559 -18.078 -9.938 1 95.44 93 ILE A CA 1
ATOM 703 C C . ILE A 1 93 ? -3.381 -19.047 -10.102 1 95.44 93 ILE A C 1
ATOM 705 O O . ILE A 1 93 ? -2.451 -18.781 -10.867 1 95.44 93 ILE A O 1
ATOM 709 N N . TYR A 1 94 ? -3.41 -20.125 -9.32 1 97.31 94 TYR A N 1
ATOM 710 C CA . TYR A 1 94 ? -2.477 -21.234 -9.43 1 97.31 94 TYR A CA 1
ATOM 711 C C . TYR A 1 94 ? -3.15 -22.469 -10.047 1 97.31 94 TYR A C 1
ATOM 713 O O . TYR A 1 94 ? -4.258 -22.828 -9.648 1 97.31 94 TYR A O 1
ATOM 721 N N . GLU A 1 95 ? -2.459 -23.016 -10.984 1 98.25 95 GLU A N 1
ATOM 722 C CA . GLU A 1 95 ? -2.916 -24.281 -11.555 1 98.25 95 GLU A CA 1
ATOM 723 C C . GLU A 1 95 ? -1.77 -25.281 -11.672 1 98.25 95 GLU A C 1
ATOM 725 O O . GLU A 1 95 ? -0.644 -24.906 -12 1 98.25 95 GLU A O 1
ATOM 730 N N . TRP A 1 96 ? -2.092 -26.531 -11.367 1 98.38 96 TRP A N 1
ATOM 731 C CA . TRP A 1 96 ? -1.111 -27.609 -11.469 1 98.38 96 TRP A CA 1
ATOM 732 C C . TRP A 1 96 ? -1.644 -28.75 -12.32 1 9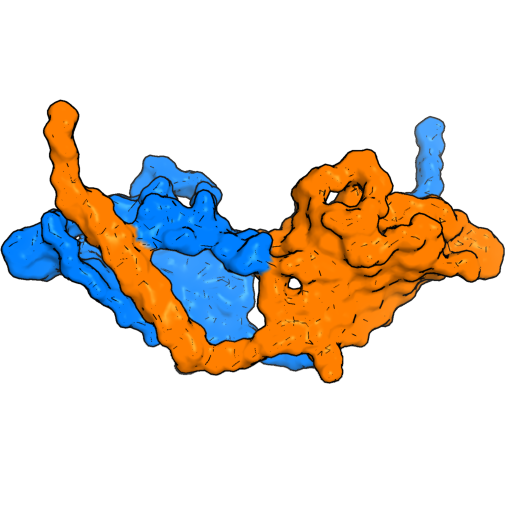8.38 96 TRP A C 1
ATOM 734 O O . TRP A 1 96 ? -2.812 -29.141 -12.203 1 98.38 96 TRP A O 1
ATOM 744 N N . GLU A 1 97 ? -0.815 -29.234 -13.188 1 98.19 97 GLU A N 1
ATOM 745 C CA . GLU A 1 97 ? -1.167 -30.375 -14.031 1 98.19 97 GLU A CA 1
ATOM 746 C C . GLU A 1 97 ? 0.013 -31.328 -14.195 1 98.19 97 GLU A C 1
ATOM 748 O O . GLU A 1 97 ? 1.169 -30.891 -14.203 1 98.19 97 GLU A O 1
ATOM 753 N N . ASP A 1 98 ? -0.339 -32.562 -14.336 1 98 98 ASP A N 1
ATOM 754 C CA . ASP A 1 98 ? 0.691 -33.562 -14.648 1 98 98 ASP A CA 1
ATOM 755 C C . ASP A 1 98 ? 1.212 -33.375 -16.062 1 98 98 ASP A C 1
ATOM 757 O O . ASP A 1 98 ? 0.436 -33.094 -16.984 1 98 98 ASP A O 1
ATOM 761 N N . VAL A 1 99 ? 2.525 -33.5 -16.125 1 95.88 99 VAL A N 1
ATOM 762 C CA . VAL A 1 99 ? 3.098 -33.594 -17.469 1 95.88 99 VAL A CA 1
ATOM 763 C C . VAL A 1 99 ? 3.943 -34.844 -17.594 1 95.88 99 VAL A C 1
ATOM 765 O O . VAL A 1 99 ? 3.973 -35.688 -16.672 1 95.88 99 VAL A O 1
ATOM 768 N N . ALA A 1 100 ? 4.516 -35.125 -18.672 1 92.31 100 ALA A N 1
ATOM 769 C CA . ALA A 1 100 ? 5.254 -36.375 -18.922 1 92.31 100 ALA A CA 1
ATOM 770 C C . ALA A 1 100 ? 6.34 -36.594 -17.875 1 92.31 100 ALA A C 1
ATOM 772 O O . ALA A 1 100 ? 6.816 -35.625 -17.266 1 92.31 100 ALA A O 1
ATOM 773 N N . ASP A 1 101 ? 6.656 -37.781 -17.625 1 93.5 101 ASP A N 1
ATOM 774 C CA . ASP A 1 101 ? 7.797 -38.219 -16.828 1 93.5 101 ASP A CA 1
ATOM 775 C C . ASP A 1 101 ? 7.617 -37.844 -15.352 1 93.5 101 ASP A C 1
ATOM 777 O O . ASP A 1 101 ? 8.594 -37.594 -14.648 1 93.5 101 ASP A O 1
ATOM 781 N N . GLY A 1 102 ? 6.277 -37.719 -14.898 1 94.62 102 GLY A N 1
ATOM 782 C CA . GLY A 1 102 ? 6.023 -37.469 -13.484 1 94.62 102 GLY A CA 1
ATOM 783 C C . GLY A 1 102 ? 6.285 -36.062 -13.047 1 94.62 102 GLY A C 1
ATOM 784 O O . GLY A 1 102 ? 6.375 -35.781 -11.852 1 94.62 102 GLY A O 1
ATOM 785 N N . LYS A 1 103 ? 6.41 -35.219 -14.016 1 97.44 103 LYS A N 1
ATOM 786 C CA . LYS A 1 1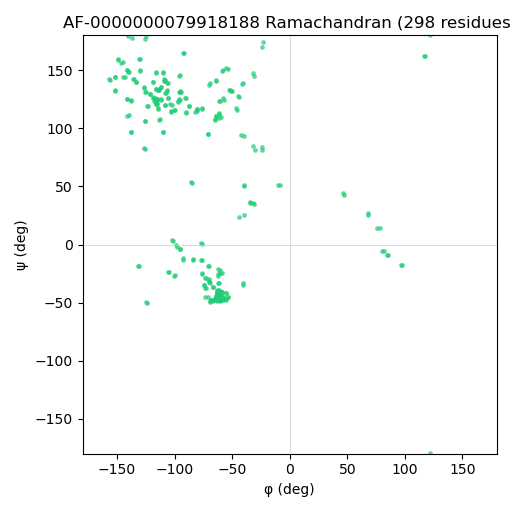03 ? 6.66 -33.781 -13.719 1 97.44 103 LYS A CA 1
ATOM 787 C C . LYS A 1 103 ? 5.355 -33 -13.617 1 97.44 103 LYS A C 1
ATOM 789 O O . LYS A 1 103 ? 4.285 -33.531 -13.945 1 97.44 103 LYS A O 1
ATOM 794 N N . THR A 1 104 ? 5.43 -31.859 -13.086 1 98.19 104 THR A N 1
ATOM 795 C CA . THR A 1 104 ? 4.262 -31 -12.875 1 98.19 104 THR A CA 1
ATOM 796 C C . THR A 1 104 ? 4.41 -29.688 -13.633 1 98.19 104 THR A C 1
ATOM 798 O O . THR A 1 104 ? 5.449 -29.031 -13.547 1 98.19 104 THR A O 1
ATOM 801 N N . ARG A 1 105 ? 3.465 -29.344 -14.438 1 98.56 105 ARG A N 1
ATOM 802 C CA . ARG A 1 105 ? 3.357 -27.984 -14.969 1 98.56 105 ARG A CA 1
ATOM 803 C C . ARG A 1 105 ? 2.561 -27.094 -14.023 1 98.56 105 ARG A C 1
ATOM 805 O O . ARG A 1 105 ? 1.407 -27.391 -13.703 1 98.56 105 ARG A O 1
ATOM 812 N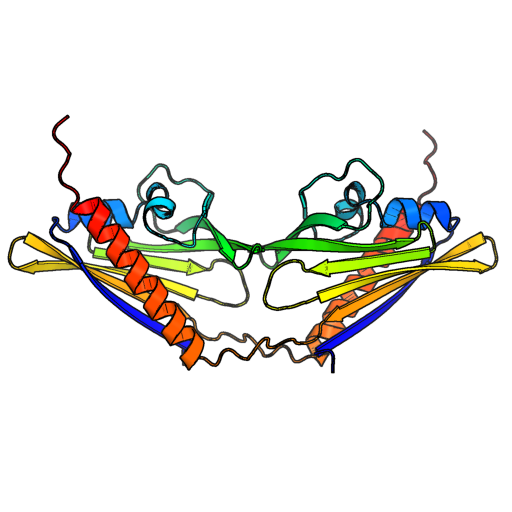 N . MET A 1 106 ? 3.176 -26.047 -13.523 1 98.56 106 MET A N 1
ATOM 813 C CA . MET A 1 106 ? 2.502 -25.047 -12.703 1 98.56 106 MET A CA 1
ATOM 814 C C . MET A 1 106 ? 2.283 -23.766 -13.492 1 98.56 106 MET A C 1
ATOM 816 O O . MET A 1 106 ? 3.209 -23.25 -14.125 1 98.56 106 MET A O 1
ATOM 820 N N . THR A 1 107 ? 1.087 -23.297 -13.555 1 98.38 107 THR A N 1
ATOM 821 C CA . THR A 1 107 ? 0.71 -22.031 -14.164 1 98.38 107 THR A CA 1
ATOM 822 C C . THR A 1 107 ? 0.34 -21 -13.094 1 98.38 107 THR A C 1
ATOM 824 O O . THR A 1 107 ? -0.393 -21.312 -12.148 1 98.38 107 THR A O 1
ATOM 827 N N . LEU A 1 108 ? 0.9 -19.844 -13.18 1 97.5 108 LEU A N 1
ATOM 828 C CA . LEU A 1 108 ? 0.61 -18.688 -12.328 1 97.5 108 LEU A CA 1
ATOM 829 C C . LEU A 1 108 ? 0.03 -17.547 -13.148 1 97.5 108 LEU A C 1
ATOM 831 O O . LEU A 1 108 ? 0.646 -17.094 -14.109 1 97.5 108 LEU A O 1
ATOM 835 N N . ARG A 1 109 ? -1.15 -17.141 -12.789 1 95 109 ARG A N 1
ATOM 836 C CA . ARG A 1 109 ? -1.82 -16.062 -13.508 1 95 109 ARG A CA 1
ATOM 837 C C . ARG A 1 109 ? -2.24 -14.945 -12.555 1 95 109 ARG A C 1
ATOM 839 O O . ARG A 1 109 ? -2.775 -15.203 -11.477 1 95 109 ARG A O 1
ATOM 846 N N . ASN A 1 110 ? -1.919 -13.727 -12.93 1 91.06 110 ASN A N 1
ATOM 847 C CA . ASN A 1 110 ? -2.363 -12.516 -12.25 1 91.06 110 ASN A CA 1
ATOM 848 C C . ASN A 1 110 ? -3.289 -11.68 -13.133 1 91.06 110 ASN A C 1
ATOM 850 O O . ASN A 1 110 ? -2.924 -11.305 -14.25 1 91.06 110 ASN A O 1
ATOM 854 N N . ARG A 1 111 ? -4.43 -11.578 -12.609 1 85.75 111 ARG A N 1
ATOM 855 C CA . ARG A 1 111 ? -5.426 -10.812 -13.352 1 85.75 111 ARG A CA 1
ATOM 856 C C . ARG A 1 111 ? -5.98 -9.672 -12.492 1 85.75 111 ARG A C 1
ATOM 858 O O . ARG A 1 111 ? -6.352 -9.883 -11.344 1 85.75 111 ARG A O 1
ATOM 865 N N . GLY A 1 112 ? -5.762 -8.555 -13 1 75.38 112 GLY A N 1
ATOM 866 C CA . GLY A 1 112 ? -6.297 -7.402 -12.289 1 75.38 112 GLY A CA 1
ATOM 867 C C . GLY A 1 112 ? -7.164 -6.516 -13.164 1 75.38 112 GLY A C 1
ATOM 868 O O . GLY A 1 112 ? -6.906 -6.371 -14.359 1 75.38 112 GLY A O 1
ATOM 869 N N . GLU A 1 113 ? -8.43 -6.566 -12.977 1 57.94 113 GLU A N 1
ATOM 870 C CA . GLU A 1 113 ? -9.266 -5.559 -13.625 1 57.94 113 GLU A CA 1
ATOM 871 C C . GLU A 1 113 ? -8.977 -4.164 -13.078 1 57.94 113 GLU A C 1
ATOM 873 O O . GLU A 1 113 ? -8.766 -3.998 -11.875 1 57.94 113 GLU A O 1
ATOM 878 N N . PRO A 1 114 ? -8.297 -3.502 -14.047 1 47.91 114 PRO A N 1
ATOM 879 C CA . PRO A 1 114 ? -8.227 -2.148 -13.492 1 47.91 114 PRO A CA 1
ATOM 880 C C . PRO A 1 114 ? -9.477 -1.777 -12.688 1 47.91 114 PRO A C 1
ATOM 882 O O . PRO A 1 114 ? -10.578 -1.731 -13.242 1 47.91 114 PRO A O 1
ATOM 885 N N . SER A 1 115 ? -9.984 -2.639 -12.062 1 44.06 115 SER A N 1
ATOM 886 C CA . SER A 1 115 ? -11.078 -1.83 -11.539 1 44.06 115 SER A CA 1
ATOM 887 C C . SER A 1 115 ? -10.719 -0.348 -11.539 1 44.06 115 SER A C 1
ATOM 889 O O . SER A 1 115 ? -9.562 0.016 -11.75 1 44.06 115 SER A O 1
ATOM 891 N N . GLY A 1 116 ? -11.781 0.48 -11.164 1 37.28 116 GLY A N 1
ATOM 892 C CA . GLY A 1 116 ? -11.695 1.932 -11.148 1 37.28 116 GLY A CA 1
ATOM 893 C C . GLY A 1 116 ? -10.398 2.443 -10.539 1 37.28 116 GLY A C 1
ATOM 894 O O . GLY A 1 116 ? -10.328 2.678 -9.336 1 37.28 116 GLY A O 1
ATOM 895 N N . PHE A 1 117 ? -9.367 1.65 -10.547 1 40.19 117 PHE A N 1
ATOM 896 C CA . PHE A 1 117 ? -8.398 2.684 -10.195 1 40.19 117 PHE A CA 1
ATOM 897 C C . PHE A 1 117 ? -8.82 4.035 -10.758 1 40.19 117 PHE A C 1
ATOM 899 O O . PHE A 1 117 ? -8.664 4.293 -11.953 1 40.19 117 PHE A O 1
ATOM 906 N N . ALA A 1 118 ? -10.008 4.07 -10.688 1 37.56 118 ALA A N 1
ATOM 907 C CA . ALA A 1 118 ? -10.531 5.375 -11.086 1 37.56 118 ALA A CA 1
ATOM 908 C C . ALA A 1 118 ? -9.484 6.469 -10.914 1 37.56 118 ALA A C 1
ATOM 910 O O . ALA A 1 118 ? -8.836 6.559 -9.859 1 37.56 118 ALA A O 1
ATOM 911 N N . ARG A 1 119 ? -8.68 6.52 -11.852 1 44.59 119 ARG A N 1
ATOM 912 C CA . ARG A 1 119 ? -8.008 7.809 -11.953 1 44.59 119 ARG A CA 1
ATOM 913 C C . ARG A 1 119 ? -8.625 8.828 -11.008 1 44.59 119 ARG A C 1
ATOM 915 O O . ARG A 1 119 ? -9.656 9.422 -11.312 1 44.59 119 ARG A O 1
ATOM 922 N N . ILE A 1 120 ? -8.703 8.297 -9.742 1 45.53 120 ILE A N 1
ATOM 923 C CA . ILE A 1 120 ? -9.211 9.43 -8.977 1 45.53 120 ILE A CA 1
ATOM 924 C C . ILE A 1 120 ? -8.547 10.719 -9.453 1 45.53 120 ILE A C 1
ATOM 926 O O . ILE A 1 120 ? -7.316 10.836 -9.422 1 45.53 120 ILE A O 1
ATOM 930 N N . GLY A 1 121 ? -9.258 11.242 -10.312 1 58.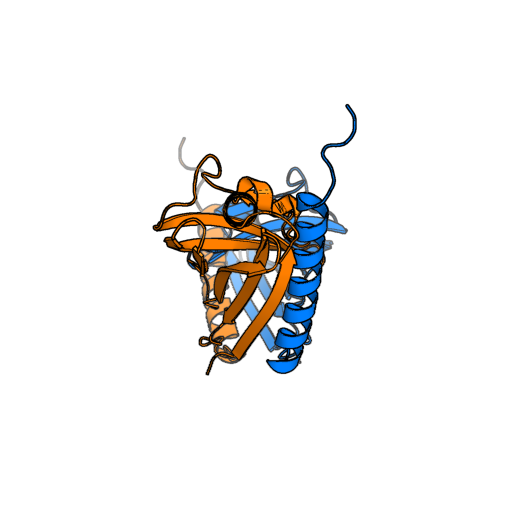44 121 GLY A N 1
ATOM 931 C CA . GLY A 1 121 ? -8.781 12.539 -10.758 1 58.44 121 GLY A CA 1
ATOM 932 C C . GLY A 1 121 ? -8.25 13.398 -9.625 1 58.44 121 GLY A C 1
ATOM 933 O O . GLY A 1 121 ? -8.719 13.297 -8.492 1 58.44 121 GLY A O 1
ATOM 934 N N . ALA A 1 122 ? -7.215 14.039 -9.891 1 67.31 122 ALA A N 1
ATOM 935 C CA . ALA A 1 122 ? -6.562 14.945 -8.945 1 67.31 122 ALA A CA 1
ATOM 936 C C . ALA A 1 122 ? -7.59 15.766 -8.18 1 67.31 122 ALA A C 1
ATOM 938 O O . ALA A 1 122 ? -7.48 15.93 -6.965 1 67.31 122 ALA A O 1
ATOM 939 N N . PRO A 1 123 ? -8.688 16.109 -8.797 1 73.19 123 PRO A N 1
ATOM 940 C CA . PRO A 1 123 ? -9.664 16.922 -8.062 1 73.19 123 PRO A CA 1
ATOM 941 C C . PRO A 1 123 ? -10.414 16.109 -7.004 1 73.19 123 PRO A C 1
ATOM 943 O O . PRO A 1 123 ? -10.711 16.641 -5.926 1 73.19 123 PRO A O 1
ATOM 946 N N . VAL A 1 124 ? -10.719 14.984 -7.246 1 70.12 124 VAL A N 1
ATOM 947 C CA . VAL A 1 124 ? -11.43 14.133 -6.301 1 70.12 124 VAL A CA 1
ATOM 948 C C . VAL A 1 124 ? -10.523 13.789 -5.125 1 70.12 124 VAL A C 1
ATOM 950 O O . VAL A 1 124 ? -10.938 13.875 -3.967 1 70.12 124 VAL A O 1
ATOM 953 N N . LEU A 1 125 ? -9.336 13.352 -5.484 1 72.38 125 LEU A N 1
ATOM 954 C CA . LEU A 1 125 ? -8.359 13.055 -4.445 1 72.38 125 LEU A CA 1
ATOM 955 C C . LEU A 1 125 ? -8.133 14.266 -3.543 1 72.38 125 LEU A C 1
ATOM 957 O O . LEU A 1 125 ? -8.078 14.125 -2.318 1 72.38 125 LEU A O 1
ATOM 961 N N . SER A 1 126 ? -8.047 15.438 -4.145 1 81.38 126 SER A N 1
ATOM 962 C CA . SER A 1 126 ? -7.844 16.672 -3.381 1 81.38 126 SER A CA 1
ATOM 963 C C . SER A 1 126 ? -9.023 16.938 -2.449 1 81.38 126 SER A C 1
ATOM 965 O O . SER A 1 126 ? -8.836 17.359 -1.307 1 81.38 126 SER A O 1
ATOM 967 N N . ARG A 1 127 ? -10.234 16.781 -2.857 1 85.75 127 ARG A N 1
ATOM 968 C CA . ARG A 1 127 ? -11.422 17 -2.035 1 85.75 127 ARG A CA 1
ATOM 969 C C . ARG A 1 127 ? -11.469 16.031 -0.862 1 85.75 127 ARG A C 1
ATOM 971 O O . ARG A 1 127 ? -11.766 16.422 0.267 1 85.75 127 ARG A O 1
ATOM 978 N N . ALA A 1 128 ? -11.133 14.781 -1.185 1 79 128 ALA A N 1
ATOM 979 C CA . ALA A 1 128 ? -11.109 13.758 -0.138 1 79 128 ALA A CA 1
ATOM 980 C C . ALA A 1 128 ? -10.047 14.078 0.912 1 79 128 ALA A C 1
ATOM 982 O O . ALA A 1 128 ? -10.305 13.953 2.113 1 79 128 ALA A O 1
ATOM 983 N N . MET A 1 129 ? -8.891 14.461 0.418 1 83.5 129 MET A N 1
ATOM 984 C CA . MET A 1 129 ? -7.797 14.812 1.319 1 83.5 129 MET A CA 1
ATOM 985 C C . MET A 1 129 ? -8.164 16.031 2.17 1 83.5 129 MET A C 1
ATOM 987 O O . MET A 1 129 ? -7.879 16.062 3.369 1 83.5 129 MET A O 1
ATOM 991 N N . ARG A 1 130 ? -8.812 16.984 1.609 1 91.38 130 ARG A N 1
ATOM 992 C CA . ARG A 1 130 ? -9.258 18.156 2.342 1 91.38 130 ARG A CA 1
ATOM 993 C C . ARG A 1 130 ? -10.234 17.781 3.451 1 91.38 130 ARG A C 1
ATOM 995 O O . ARG A 1 130 ? -10.133 18.281 4.574 1 91.38 130 ARG A O 1
ATOM 1002 N N . ARG A 1 131 ? -11.141 16.969 3.139 1 89.44 131 ARG A N 1
ATOM 1003 C CA . ARG A 1 131 ? -12.109 16.5 4.125 1 89.44 131 ARG A CA 1
ATOM 1004 C C . ARG A 1 131 ? -11.422 15.766 5.27 1 89.44 131 ARG A C 1
ATOM 1006 O O . ARG A 1 131 ? -11.727 16.016 6.441 1 89.44 131 ARG A O 1
ATOM 1013 N N . ALA A 1 132 ? -10.555 14.859 4.949 1 86.19 132 ALA A N 1
ATOM 1014 C CA . ALA A 1 132 ? -9.82 14.094 5.957 1 86.19 132 ALA A CA 1
ATOM 1015 C C . ALA A 1 132 ? -8.992 15.016 6.848 1 86.19 132 ALA A C 1
ATOM 1017 O O . ALA A 1 132 ? -9.008 14.883 8.07 1 86.19 132 ALA A O 1
ATOM 1018 N N . ASN A 1 133 ? -8.25 15.938 6.199 1 92.38 133 ASN A N 1
ATOM 1019 C CA . ASN A 1 133 ? -7.453 16.891 6.953 1 92.38 133 ASN A CA 1
ATOM 1020 C C . ASN A 1 133 ? -8.312 17.688 7.941 1 92.38 133 ASN A C 1
ATOM 1022 O O . ASN A 1 133 ? -7.93 17.859 9.102 1 92.38 133 ASN A O 1
ATOM 1026 N N . ASN A 1 134 ? -9.438 18.188 7.453 1 94.69 134 ASN A N 1
ATOM 1027 C CA . ASN A 1 134 ? -10.32 18.969 8.305 1 94.69 134 ASN A CA 1
ATOM 1028 C C . ASN A 1 134 ? -10.82 18.156 9.5 1 94.69 134 ASN A C 1
ATOM 1030 O O . ASN A 1 134 ? -10.891 18.672 10.617 1 94.69 134 ASN A O 1
ATOM 1034 N N . LYS A 1 135 ? -11.164 16.953 9.25 1 93.44 135 LYS A N 1
ATOM 1035 C CA . LYS A 1 135 ? -11.602 16.078 10.336 1 93.44 135 LYS A CA 1
ATOM 1036 C C . LYS A 1 135 ? -10.484 15.867 11.352 1 93.44 135 LYS A C 1
ATOM 1038 O O . LYS A 1 135 ? -10.711 15.93 12.562 1 93.44 135 LYS A O 1
ATOM 1043 N N . ASP A 1 136 ? -9.242 15.609 10.906 1 94.12 136 ASP A N 1
ATOM 1044 C CA . ASP A 1 136 ? -8.086 15.391 11.766 1 94.12 136 ASP A CA 1
ATOM 1045 C C . ASP A 1 136 ? -7.766 16.641 12.594 1 94.12 136 ASP A C 1
ATOM 1047 O O . ASP A 1 136 ? -7.508 16.547 13.789 1 94.12 136 ASP A O 1
ATOM 1051 N N . LEU A 1 137 ? -7.852 17.781 11.938 1 97.12 137 LEU A N 1
ATOM 1052 C CA . LEU A 1 137 ? -7.582 19.031 12.648 1 97.12 137 LEU A CA 1
ATOM 1053 C C . LEU A 1 137 ? -8.6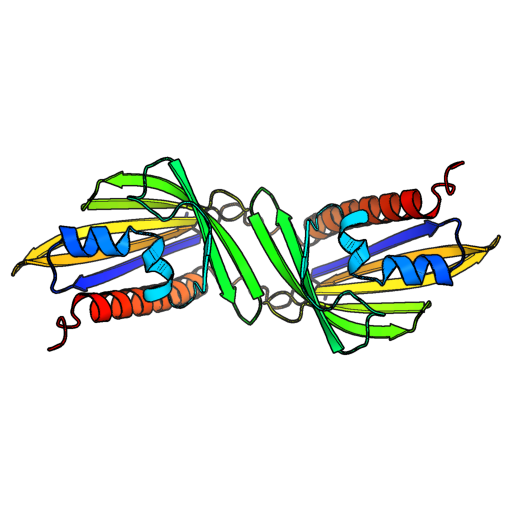48 19.297 13.703 1 97.12 137 LEU A C 1
ATOM 1055 O O . LEU A 1 137 ? -8.344 19.797 14.789 1 97.12 137 LEU A O 1
ATOM 1059 N N . ALA A 1 138 ? -9.906 18.953 13.406 1 96.56 138 ALA A N 1
ATOM 1060 C CA . ALA A 1 138 ? -10.984 19.094 14.383 1 96.56 138 ALA A CA 1
ATOM 1061 C C . ALA A 1 138 ? -10.766 18.203 15.594 1 96.56 138 ALA A C 1
ATOM 1063 O O . ALA A 1 138 ? -11.008 18.609 16.734 1 96.56 138 ALA A O 1
ATOM 1064 N N . ARG A 1 139 ? -10.312 17.016 15.344 1 95.19 139 ARG A N 1
ATOM 1065 C CA . ARG A 1 139 ? -10.008 16.078 16.422 1 95.19 139 ARG A CA 1
ATOM 1066 C C . ARG A 1 139 ? -8.867 16.594 17.297 1 95.19 139 ARG A C 1
ATOM 1068 O O . ARG A 1 139 ? -8.945 16.547 18.516 1 95.19 139 ARG A O 1
ATOM 1075 N N . LEU A 1 140 ? -7.848 17.047 16.688 1 96.56 140 LEU A N 1
ATOM 1076 C CA . LEU A 1 140 ? -6.711 17.625 17.406 1 96.56 140 LEU A CA 1
ATOM 1077 C C . LEU A 1 140 ? -7.152 18.797 18.281 1 96.56 140 LEU A C 1
ATOM 1079 O O . LEU A 1 140 ? -6.777 18.859 19.453 1 96.56 140 LEU A O 1
ATOM 1083 N N . LYS A 1 141 ? -7.957 19.625 17.672 1 97.25 141 LYS A N 1
ATOM 1084 C CA . LYS A 1 141 ? -8.508 20.75 18.406 1 97.25 141 LYS A CA 1
ATOM 1085 C C . LYS A 1 141 ? -9.289 20.281 19.641 1 97.25 141 LYS A C 1
ATOM 1087 O O . LYS A 1 141 ? -9.109 20.812 20.734 1 97.25 141 LYS A O 1
ATOM 1092 N N . GLY A 1 142 ? -10.141 19.297 19.453 1 96.38 142 GLY A N 1
ATOM 1093 C CA . GLY A 1 142 ? -10.922 18.766 20.562 1 96.38 142 GLY A CA 1
ATOM 1094 C C . GLY A 1 142 ? -10.062 18.234 21.688 1 96.38 142 GLY A C 1
ATOM 1095 O O . GLY A 1 142 ? -10.359 18.453 22.859 1 96.38 142 GLY A O 1
ATOM 1096 N N . ILE A 1 143 ? -9.031 17.578 21.375 1 95.81 143 ILE A N 1
ATOM 1097 C CA . ILE A 1 143 ? -8.125 16.984 22.359 1 95.81 143 ILE A CA 1
ATOM 1098 C C . ILE A 1 143 ? -7.418 18.078 23.141 1 95.81 143 ILE A C 1
ATOM 1100 O O . ILE A 1 143 ? -7.379 18.047 24.375 1 95.81 143 ILE A O 1
ATOM 1104 N N . LEU A 1 144 ? -6.887 19.031 22.453 1 96.38 144 LEU A N 1
ATOM 1105 C CA . LEU A 1 144 ? -6.043 20.047 23.078 1 96.38 144 LEU A CA 1
ATOM 1106 C C . LEU A 1 144 ? -6.879 21.016 23.891 1 96.38 144 LEU A C 1
ATOM 1108 O O . LEU A 1 144 ? -6.414 21.531 24.922 1 96.38 144 LEU A O 1
ATOM 1112 N N . GLU A 1 145 ? -8.133 21.188 23.469 1 96.56 145 GLU A N 1
ATOM 1113 C CA . GLU A 1 145 ? -8.969 22.172 24.141 1 96.56 145 GLU A CA 1
ATOM 1114 C C . GLU A 1 145 ? -9.781 21.516 25.266 1 96.56 145 GLU A C 1
ATOM 1116 O O . GLU A 1 145 ? -10.453 22.203 26.031 1 96.56 145 GLU A O 1
ATOM 1121 N N . ALA A 1 146 ? -9.75 20.172 25.172 1 87.69 146 ALA A N 1
ATOM 1122 C CA . ALA A 1 146 ? -10.477 19.484 26.234 1 87.69 146 ALA A CA 1
ATOM 1123 C C . ALA A 1 146 ? -9.898 19.828 27.594 1 87.69 146 ALA A C 1
ATOM 1125 O O . ALA A 1 146 ? -8.68 19.984 27.734 1 87.69 146 ALA A O 1
ATOM 1126 N N . GLU A 1 147 ? -10.555 20.562 28.438 1 69.5 147 GLU A N 1
ATOM 1127 C CA . GLU A 1 147 ? -10.211 20.969 29.797 1 69.5 147 GLU A CA 1
ATOM 1128 C C . GLU A 1 147 ? -9.711 19.781 30.609 1 69.5 147 GLU A C 1
ATOM 1130 O O . GLU A 1 147 ? -10.164 18.641 30.406 1 69.5 147 GLU A O 1
ATOM 1135 N N . PRO A 1 148 ? -8.328 19.781 31.125 1 60.09 148 PRO A N 1
ATOM 1136 C CA . PRO A 1 148 ? -8.016 18.766 32.125 1 60.09 148 PRO A CA 1
ATOM 1137 C C . PRO A 1 148 ? -9.211 18.422 33 1 60.09 148 PRO A C 1
ATOM 1139 O O . PRO A 1 148 ? -9.922 19.312 33.469 1 60.09 148 PRO A O 1
ATOM 1142 N N . GLY A 1 149 ? -10.07 17.578 32.656 1 46.72 149 GLY A N 1
ATOM 1143 C CA . GLY A 1 149 ? -11.055 17.266 33.656 1 46.72 149 GLY A CA 1
ATOM 1144 C C . GLY A 1 149 ? -10.5 17.375 35.094 1 46.72 149 GLY A C 1
ATOM 1145 O O . GLY A 1 149 ? -9.289 17.391 35.281 1 46.72 149 GLY A O 1
ATOM 1146 N N . ASP A 1 150 ? -11.508 17.859 36 1 42.31 150 ASP A N 1
ATOM 1147 C CA . ASP A 1 150 ? -11.562 17.688 37.438 1 42.31 150 ASP A CA 1
ATOM 1148 C C . ASP A 1 150 ? -11.109 16.281 37.844 1 42.31 150 ASP A C 1
ATOM 1150 O O . ASP A 1 150 ? -11.82 15.312 37.594 1 42.31 150 ASP A O 1
ATOM 1154 N N . SER A 1 151 ? -10 15.703 37.469 1 32.06 151 SER A N 1
ATOM 1155 C CA . SER A 1 151 ? -9.742 14.773 38.562 1 32.06 151 SER A CA 1
ATOM 1156 C C . SER A 1 151 ? -9.484 15.516 39.875 1 32.06 151 SER A C 1
ATOM 1158 O O . SER A 1 151 ? -8.898 16.594 39.875 1 32.06 151 SER A O 1
ATOM 1160 N N . MET B 1 1 ? 3.594 20.281 -11.898 1 43.16 1 MET B N 1
ATOM 1161 C CA . MET B 1 1 ? 2.412 20.672 -11.141 1 43.16 1 MET B CA 1
ATOM 1162 C C . MET B 1 1 ? 1.968 19.562 -10.203 1 43.16 1 MET B C 1
ATOM 1164 O O . MET B 1 1 ? 2.047 18.391 -10.547 1 43.16 1 MET B O 1
ATOM 1168 N N . ALA B 1 2 ? 1.928 19.812 -8.969 1 52.75 2 ALA B N 1
ATOM 1169 C CA . ALA B 1 2 ? 1.56 18.766 -8.023 1 52.75 2 ALA B CA 1
ATOM 1170 C C . ALA B 1 2 ? 0.176 18.203 -8.336 1 52.75 2 ALA B C 1
ATOM 1172 O O . ALA B 1 2 ? -0.734 18.953 -8.703 1 52.75 2 ALA B O 1
ATOM 1173 N N . ALA B 1 3 ? 0.072 16.906 -8.492 1 63.56 3 ALA B N 1
ATOM 1174 C CA . ALA B 1 3 ? -1.238 16.328 -8.75 1 63.56 3 ALA B CA 1
ATOM 1175 C C . ALA B 1 3 ? -2.207 16.609 -7.609 1 63.56 3 ALA B C 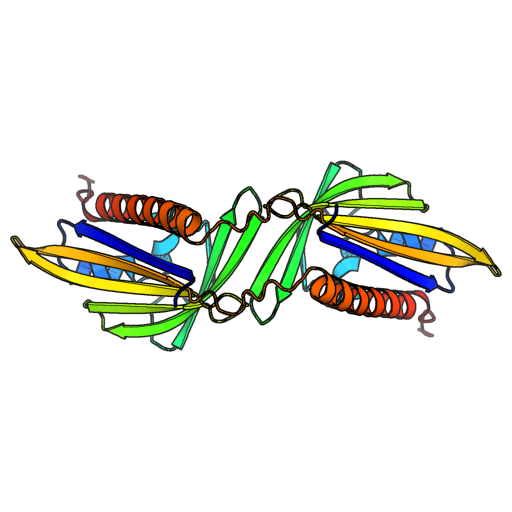1
ATOM 1177 O O . ALA B 1 3 ? -3.395 16.859 -7.836 1 63.56 3 ALA B O 1
ATOM 1178 N N . VAL B 1 4 ? -1.564 16.828 -6.473 1 74.62 4 VAL B N 1
ATOM 1179 C CA . VAL B 1 4 ? -2.404 17.109 -5.316 1 74.62 4 VAL B CA 1
ATOM 1180 C C . VAL B 1 4 ? -1.748 18.188 -4.457 1 74.62 4 VAL B C 1
ATOM 1182 O O . VAL B 1 4 ? -0.55 18.109 -4.168 1 74.62 4 VAL B O 1
ATOM 1185 N N . ASP B 1 5 ? -2.453 19.281 -4.172 1 88.44 5 ASP B N 1
ATOM 1186 C CA . ASP B 1 5 ? -2.047 20.328 -3.248 1 88.44 5 ASP B CA 1
ATOM 1187 C C . ASP B 1 5 ? -3.219 20.781 -2.385 1 88.44 5 ASP B C 1
ATOM 1189 O O . ASP B 1 5 ? -4.031 21.609 -2.814 1 88.44 5 ASP B O 1
ATOM 1193 N N . VAL B 1 6 ? -3.262 20.203 -1.206 1 92 6 VAL B N 1
ATOM 1194 C CA . VAL B 1 6 ? -4.387 20.469 -0.314 1 92 6 VAL B CA 1
ATOM 1195 C C . VAL B 1 6 ? -3.895 21.188 0.945 1 92 6 VAL B C 1
ATOM 1197 O O . VAL B 1 6 ? -2.926 20.75 1.571 1 92 6 VAL B O 1
ATOM 1200 N N . GLU B 1 7 ? -4.469 22.328 1.244 1 96.31 7 GLU B N 1
ATOM 1201 C CA . GLU B 1 7 ? -4.156 23.062 2.463 1 96.31 7 GLU B CA 1
ATOM 1202 C C . GLU B 1 7 ? -5.398 23.266 3.322 1 96.31 7 GLU B C 1
ATOM 1204 O O . GLU B 1 7 ? -6.457 23.641 2.812 1 96.31 7 GLU B O 1
ATOM 1209 N N . THR B 1 8 ? -5.27 22.922 4.586 1 97.06 8 THR B N 1
ATOM 1210 C CA . THR B 1 8 ? -6.332 23.141 5.566 1 97.06 8 THR B CA 1
ATOM 1211 C C . THR B 1 8 ? -5.781 23.828 6.812 1 97.06 8 THR B C 1
ATOM 1213 O O . THR B 1 8 ? -4.57 23.844 7.043 1 97.06 8 THR B O 1
ATOM 1216 N N . GLN B 1 9 ? -6.656 24.453 7.57 1 98 9 GLN B N 1
ATOM 1217 C CA . GLN B 1 9 ? -6.219 25.156 8.773 1 98 9 GLN B CA 1
ATOM 1218 C C . GLN B 1 9 ? -7.27 25.047 9.883 1 98 9 GLN B C 1
ATOM 1220 O O . GLN B 1 9 ? -8.453 24.859 9.602 1 98 9 GLN B O 1
ATOM 1225 N N . ALA B 1 10 ? -6.836 25.203 11.094 1 98.12 10 ALA B N 1
ATOM 1226 C CA . ALA B 1 10 ? -7.688 25.312 12.28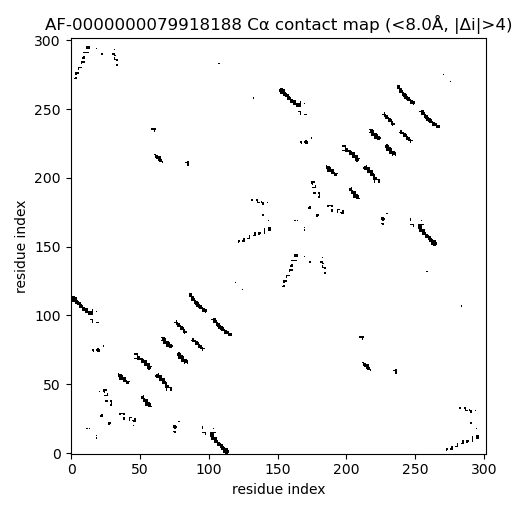1 1 98.12 10 ALA B CA 1
ATOM 1227 C C . ALA B 1 10 ? -7.09 26.281 13.297 1 98.12 10 ALA B C 1
ATOM 1229 O O . ALA B 1 10 ? -5.867 26.406 13.398 1 98.12 10 ALA B O 1
ATOM 1230 N N . THR B 1 11 ? -7.938 26.984 13.938 1 98.06 11 THR B N 1
ATOM 1231 C CA . THR B 1 11 ? -7.535 27.781 15.086 1 98.06 11 THR B CA 1
ATOM 1232 C C . THR B 1 11 ? -7.797 27.016 16.391 1 98.06 11 THR B C 1
ATOM 1234 O O . THR B 1 11 ? -8.922 26.578 16.641 1 98.06 11 THR B O 1
ATOM 1237 N N . ILE B 1 12 ? -6.801 26.859 17.188 1 97.69 12 ILE B N 1
ATOM 1238 C CA . ILE B 1 12 ? -6.863 26.078 18.422 1 97.69 12 ILE B CA 1
ATOM 1239 C C . ILE B 1 12 ? -6.637 27 19.625 1 97.69 12 ILE B C 1
ATOM 1241 O O . ILE B 1 12 ? -5.672 27.766 19.656 1 97.69 12 ILE B O 1
ATOM 1245 N N . ALA B 1 13 ? -7.418 26.875 20.609 1 97.5 13 ALA B N 1
ATOM 1246 C CA . ALA B 1 13 ? -7.375 27.766 21.781 1 97.5 13 ALA B CA 1
ATOM 1247 C C . ALA B 1 13 ? -6.34 27.281 22.797 1 97.5 13 ALA B C 1
ATOM 1249 O O . ALA B 1 13 ? -6.656 27.078 23.969 1 97.5 13 ALA B O 1
ATOM 1250 N N . ARG B 1 14 ? -5.121 27.078 22.359 1 97.5 14 ARG B N 1
ATOM 1251 C CA . ARG B 1 14 ? -3.932 26.734 23.141 1 97.5 14 ARG B CA 1
ATOM 1252 C C . ARG B 1 14 ? -2.701 27.453 22.594 1 97.5 14 ARG B C 1
ATOM 1254 O O . ARG B 1 14 ? -2.639 27.781 21.406 1 97.5 14 ARG B O 1
ATOM 1261 N N . PRO B 1 15 ? -1.765 27.719 23.547 1 97.25 15 PRO B N 1
ATOM 1262 C CA . PRO B 1 15 ? -0.535 28.359 23.078 1 97.25 15 PRO B CA 1
ATOM 1263 C C . PRO B 1 15 ? 0.206 27.547 22.031 1 97.25 15 PRO B C 1
ATOM 1265 O O . PRO B 1 15 ? 0.134 26.312 22.031 1 97.25 15 PRO B O 1
ATOM 1268 N N . ARG B 1 16 ? 0.895 28.234 21.156 1 97.5 16 ARG B N 1
ATOM 1269 C CA . ARG B 1 16 ? 1.564 27.672 20 1 97.5 16 ARG B CA 1
ATOM 1270 C C . ARG B 1 16 ? 2.502 26.531 20.406 1 97.5 16 ARG B C 1
ATOM 1272 O O . ARG B 1 16 ? 2.553 25.5 19.75 1 97.5 16 ARG B O 1
ATOM 1279 N N . HIS B 1 17 ? 3.283 26.75 21.469 1 95.88 17 HIS B N 1
ATOM 1280 C CA . HIS B 1 17 ? 4.25 25.734 21.891 1 95.88 17 HIS B CA 1
ATOM 1281 C C . HIS B 1 17 ? 3.555 24.438 22.281 1 95.88 17 HIS B C 1
ATOM 1283 O O . HIS B 1 17 ? 4.082 23.344 22.031 1 95.88 17 HIS B O 1
ATOM 1289 N N . GLU B 1 18 ? 2.371 24.469 22.828 1 95.88 18 GLU B N 1
ATOM 1290 C CA . GLU B 1 18 ? 1.613 23.281 23.219 1 95.88 18 GLU B CA 1
ATOM 1291 C C . GLU B 1 18 ? 1.061 22.562 21.984 1 95.88 18 GLU B C 1
ATOM 1293 O O . GLU B 1 18 ? 1.166 21.344 21.875 1 95.88 18 GLU B O 1
ATOM 1298 N N . VAL B 1 19 ? 0.501 23.344 21.078 1 97 19 VAL B N 1
ATOM 1299 C CA . VAL B 1 19 ? -0.1 22.766 19.891 1 97 19 VAL B CA 1
ATOM 1300 C C . VAL B 1 19 ? 0.976 22.078 19.047 1 97 19 VAL B C 1
ATOM 1302 O O . VAL B 1 19 ? 0.821 20.938 18.641 1 97 19 VAL B O 1
ATOM 1305 N N . ALA B 1 20 ? 2.057 22.812 18.844 1 96.62 20 ALA B N 1
ATOM 1306 C CA . ALA B 1 20 ? 3.145 22.297 18.016 1 96.62 20 ALA B CA 1
ATOM 1307 C C . ALA B 1 20 ? 3.773 21.062 18.641 1 96.62 20 ALA B C 1
ATOM 1309 O O . ALA B 1 20 ? 4.043 20.078 17.953 1 96.62 20 ALA B O 1
ATOM 1310 N N . ALA B 1 21 ? 4.062 21.109 19.906 1 94 21 ALA B N 1
ATOM 1311 C CA . ALA B 1 21 ? 4.691 19.984 20.594 1 94 21 ALA B CA 1
ATOM 1312 C C . ALA B 1 21 ? 3.822 18.734 20.516 1 94 21 ALA B C 1
ATOM 1314 O O . ALA B 1 21 ? 4.328 17.625 20.281 1 94 21 ALA B O 1
ATOM 1315 N N . TYR B 1 22 ? 2.57 18.875 20.703 1 94.44 22 TYR B N 1
ATOM 1316 C CA . TYR B 1 22 ? 1.665 17.734 20.656 1 94.44 22 TYR B CA 1
ATOM 1317 C C . TYR B 1 22 ? 1.551 17.172 19.234 1 94.44 22 TYR B C 1
ATOM 1319 O O . TYR B 1 22 ? 1.683 15.969 19.031 1 94.44 22 TYR B O 1
ATOM 1327 N N . ALA B 1 23 ? 1.334 18.078 18.281 1 94.94 23 ALA B N 1
ATOM 1328 C CA . ALA B 1 23 ? 1.062 17.672 16.906 1 94.94 23 ALA B CA 1
ATOM 1329 C C . ALA B 1 23 ? 2.311 17.094 16.25 1 94.94 23 ALA B C 1
ATOM 1331 O O . ALA B 1 23 ? 2.211 16.234 15.367 1 94.94 23 ALA B O 1
ATOM 1332 N N . SER B 1 24 ? 3.447 17.562 16.641 1 93.38 24 SER B N 1
ATOM 1333 C CA . SER B 1 24 ? 4.68 17.141 15.992 1 93.38 24 SER B CA 1
ATOM 1334 C C . SER B 1 24 ? 5.184 15.82 16.578 1 93.38 24 SER B C 1
ATOM 1336 O O . SER B 1 24 ? 6.094 15.195 16.031 1 93.38 24 SER B O 1
ATOM 1338 N N . ASN B 1 25 ? 4.672 15.383 17.656 1 90.38 25 ASN B N 1
ATOM 1339 C CA . ASN B 1 25 ? 5.078 14.133 18.281 1 90.38 25 ASN B CA 1
ATOM 1340 C C . ASN B 1 25 ? 4.395 12.93 17.641 1 90.38 25 ASN B C 1
ATOM 1342 O O . ASN B 1 25 ? 3.184 12.75 17.766 1 90.38 25 ASN B O 1
ATOM 1346 N N . PRO B 1 26 ? 5.152 12.055 16.984 1 88.81 26 PRO B N 1
ATOM 1347 C CA . PRO B 1 26 ? 4.527 10.914 16.312 1 88.81 26 PRO B CA 1
ATOM 1348 C C . PRO B 1 26 ? 3.812 9.977 17.281 1 88.81 26 PRO B C 1
ATOM 1350 O O . PRO B 1 26 ? 2.871 9.281 16.891 1 88.81 26 PRO B O 1
ATOM 1353 N N . GLY B 1 27 ? 4.215 9.969 18.453 1 87.25 27 GLY B N 1
ATOM 1354 C CA . GLY B 1 27 ? 3.559 9.156 19.453 1 87.25 27 GLY B CA 1
ATOM 1355 C C . GLY B 1 27 ? 2.111 9.547 19.688 1 87.25 27 GLY B C 1
ATOM 1356 O O . GLY B 1 27 ? 1.33 8.758 20.234 1 87.25 27 GLY B O 1
ATOM 1357 N N . ASN B 1 28 ? 1.749 10.797 19.312 1 91.19 28 ASN B N 1
ATOM 1358 C CA . ASN B 1 28 ? 0.383 11.281 19.484 1 91.19 28 ASN B CA 1
ATOM 1359 C C . ASN B 1 28 ? -0.435 11.094 18.203 1 91.19 28 ASN B C 1
ATOM 1361 O O . ASN B 1 28 ? -1.637 11.367 18.188 1 91.19 28 ASN B O 1
ATOM 1365 N N . ALA B 1 29 ? 0.181 10.625 17.156 1 90.31 29 ALA B N 1
ATOM 1366 C CA . ALA B 1 29 ? -0.43 10.664 15.836 1 90.31 29 ALA B CA 1
ATOM 1367 C C . ALA B 1 29 ? -1.727 9.859 15.805 1 90.31 29 ALA B C 1
ATOM 1369 O O . ALA B 1 29 ? -2.73 10.305 15.25 1 90.31 29 ALA B O 1
ATOM 1370 N N . THR B 1 30 ? -1.756 8.773 16.438 1 90.69 30 THR B N 1
ATOM 1371 C CA . THR B 1 30 ? -2.92 7.895 16.359 1 90.69 30 THR B CA 1
ATOM 1372 C C . THR B 1 30 ? -4.105 8.508 17.109 1 90.69 30 THR B C 1
ATOM 1374 O O . THR B 1 30 ? -5.254 8.125 16.859 1 90.69 30 THR B O 1
ATOM 1377 N N . ALA B 1 31 ? -3.852 9.445 17.969 1 91.81 31 ALA B N 1
ATOM 1378 C CA . ALA B 1 31 ? -4.922 10.062 18.75 1 91.81 31 ALA B CA 1
ATOM 1379 C C . ALA B 1 31 ? -5.723 11.047 17.891 1 91.81 31 ALA B C 1
ATOM 1381 O O . ALA B 1 31 ? -6.91 11.273 18.156 1 91.81 31 ALA B O 1
ATOM 1382 N N . TRP B 1 32 ? -5.07 11.578 16.828 1 93 32 TRP B N 1
ATOM 1383 C CA . TRP B 1 32 ? -5.805 12.633 16.141 1 93 32 TRP B CA 1
ATOM 1384 C C . TRP B 1 32 ? -5.809 12.383 14.633 1 93 32 TRP B C 1
ATOM 1386 O O . TRP B 1 32 ? -6.609 12.977 13.906 1 93 32 TRP B O 1
ATOM 1396 N N . TYR B 1 33 ? -4.906 11.555 14.078 1 89.88 33 TYR B N 1
ATOM 1397 C CA . TYR B 1 33 ? -5.07 11.062 12.719 1 89.88 33 TYR B CA 1
ATOM 1398 C C . TYR B 1 33 ? -6.043 9.883 12.68 1 89.88 33 TYR B C 1
ATOM 1400 O O . TYR B 1 33 ? -5.715 8.781 13.125 1 89.88 33 TYR B O 1
ATOM 1408 N N . ALA B 1 34 ? -7.141 10.117 11.984 1 84.5 34 ALA B N 1
ATOM 1409 C CA . ALA B 1 34 ? -8.219 9.133 12.016 1 84.5 34 ALA B CA 1
ATOM 1410 C C . ALA B 1 34 ? -7.82 7.855 11.289 1 84.5 34 ALA B C 1
ATOM 1412 O O . ALA B 1 34 ? -8.219 6.758 11.68 1 84.5 34 ALA B O 1
ATOM 1413 N N . ASN B 1 35 ? -7.016 7.98 10.25 1 76.5 35 ASN B N 1
ATOM 1414 C CA . ASN B 1 35 ? -6.758 6.832 9.391 1 76.5 35 ASN B CA 1
ATOM 1415 C C . ASN B 1 35 ? -5.441 6.148 9.75 1 76.5 35 ASN B C 1
ATOM 1417 O O . ASN B 1 35 ? -5.047 5.176 9.109 1 76.5 35 ASN B O 1
ATOM 1421 N N . ILE B 1 36 ? -4.758 6.688 10.703 1 82.94 36 ILE B N 1
ATOM 1422 C CA . ILE B 1 36 ? -3.508 6.086 11.148 1 82.94 36 ILE B CA 1
ATOM 1423 C C . ILE B 1 36 ? -3.766 5.219 12.383 1 82.94 36 ILE B C 1
ATOM 1425 O O . ILE B 1 36 ? -4.219 5.715 13.414 1 82.94 36 ILE B O 1
ATOM 1429 N N . THR B 1 37 ? -3.416 3.928 12.352 1 82.25 37 THR B N 1
ATOM 1430 C CA . THR B 1 37 ? -3.74 2.984 13.414 1 82.25 37 THR B CA 1
ATOM 1431 C C . THR B 1 37 ? -2.502 2.66 14.242 1 82.25 37 THR B C 1
ATOM 1433 O O . THR B 1 37 ? -2.615 2.195 15.383 1 82.25 37 THR B O 1
ATOM 1436 N N . GLU B 1 38 ? -1.373 2.854 13.625 1 82.94 38 GLU B N 1
ATOM 1437 C CA . GLU B 1 38 ? -0.118 2.529 14.297 1 82.94 38 GLU B CA 1
ATOM 1438 C C . GLU B 1 38 ? 1.021 3.408 13.789 1 82.94 38 GLU B C 1
ATOM 1440 O O . GLU B 1 38 ? 1.016 3.838 12.633 1 82.94 38 GLU B O 1
ATOM 1445 N N . VAL B 1 39 ? 1.925 3.773 14.664 1 83.06 39 VAL B N 1
ATOM 1446 C CA . VAL B 1 39 ? 3.174 4.434 14.297 1 83.06 39 VAL B CA 1
ATOM 1447 C C . VAL B 1 39 ? 4.359 3.549 14.68 1 83.06 39 VAL B C 1
ATOM 1449 O O . VAL B 1 39 ? 4.41 3.016 15.789 1 83.06 39 VAL B O 1
ATOM 1452 N N . LYS B 1 40 ? 5.18 3.295 13.734 1 78.44 40 LYS B N 1
ATOM 1453 C CA . LYS B 1 40 ? 6.375 2.492 13.977 1 78.44 40 LYS B CA 1
ATOM 1454 C C . LYS B 1 40 ? 7.637 3.348 13.914 1 78.44 40 LYS B C 1
ATOM 1456 O O . LYS B 1 40 ? 7.75 4.23 13.055 1 78.44 40 LYS B O 1
ATOM 1461 N N . GLY B 1 41 ? 8.602 3.066 14.828 1 73.19 41 GLY B N 1
ATOM 1462 C CA . GLY B 1 41 ? 9.852 3.805 14.875 1 73.19 41 GLY B CA 1
ATOM 1463 C C . GLY B 1 41 ? 10.094 4.473 16.219 1 73.19 41 GLY B C 1
ATOM 1464 O O . GLY B 1 41 ? 9.398 4.191 17.188 1 73.19 41 GLY B O 1
ATOM 1465 N N . ASP B 1 42 ? 11.258 5.172 16.297 1 62.06 42 ASP B N 1
ATOM 1466 C CA . ASP B 1 42 ? 11.633 5.883 17.516 1 62.06 42 ASP B CA 1
ATOM 1467 C C . ASP B 1 42 ? 10.75 7.113 17.719 1 62.06 42 ASP B C 1
ATOM 1469 O O . ASP B 1 42 ? 10.938 8.141 17.062 1 62.06 42 ASP B O 1
ATOM 1473 N N . CYS B 1 43 ? 9.68 6.996 18.5 1 62.38 43 CYS B N 1
ATOM 1474 C CA . CYS B 1 43 ? 8.664 8.023 18.734 1 62.38 43 CYS B CA 1
ATOM 1475 C C . CYS B 1 43 ? 8.883 8.711 20.078 1 62.38 43 CYS B C 1
ATOM 1477 O O . CYS B 1 43 ? 8.008 9.438 20.547 1 62.38 43 CYS B O 1
ATOM 1479 N N . GLY B 1 44 ? 9.93 8.352 20.781 1 59.38 44 GLY B N 1
ATOM 1480 C CA . GLY B 1 44 ? 10.07 8.773 22.172 1 59.38 44 GLY B CA 1
ATOM 1481 C C . GLY B 1 44 ? 10.508 10.219 22.312 1 59.38 44 GLY B C 1
ATOM 1482 O O . GLY B 1 44 ? 10.484 10.773 23.406 1 59.38 44 GLY B O 1
ATOM 1483 N N . GLY B 1 45 ? 10.953 10.836 21.312 1 57.44 45 GLY B N 1
ATOM 1484 C CA . GLY B 1 45 ? 11.445 12.188 21.516 1 57.44 45 GLY B CA 1
ATOM 1485 C C . GLY B 1 45 ? 11.008 13.156 20.422 1 57.44 45 GLY B C 1
ATOM 1486 O O . GLY B 1 45 ? 10.156 12.82 19.594 1 57.44 45 GLY B O 1
ATOM 1487 N N . PRO B 1 46 ? 11.469 14.375 20.719 1 62.59 46 PRO B N 1
ATOM 1488 C CA . PRO B 1 46 ? 11.219 15.383 19.688 1 62.59 46 PRO B CA 1
ATOM 1489 C C . PRO B 1 46 ? 11.648 14.922 18.297 1 62.59 46 PRO B C 1
ATOM 1491 O O . PRO B 1 46 ? 12.656 14.227 18.156 1 62.59 46 PRO B O 1
ATOM 1494 N N . VAL B 1 47 ? 10.797 15.094 17.375 1 75.56 47 VAL B N 1
ATOM 1495 C CA . VAL B 1 47 ? 11.086 14.719 15.984 1 75.56 47 VAL B CA 1
ATOM 1496 C C . VAL B 1 47 ? 12.281 15.523 15.477 1 75.56 47 VAL B C 1
ATOM 1498 O O . VAL B 1 47 ? 12.344 16.734 15.641 1 75.56 47 VAL B O 1
ATOM 1501 N N . GLU B 1 48 ? 13.383 14.844 15.234 1 83.25 48 GLU B N 1
ATOM 1502 C CA . GLU B 1 48 ? 14.562 15.484 14.656 1 83.25 48 GLU B CA 1
ATOM 1503 C C . GLU B 1 48 ? 14.609 15.297 13.141 1 83.25 48 GLU B C 1
ATOM 1505 O O . GLU B 1 48 ? 14.141 14.281 12.625 1 83.25 48 GLU B O 1
ATOM 1510 N N . THR B 1 49 ? 15.141 16.391 12.531 1 88.62 49 THR B N 1
ATOM 1511 C CA . THR B 1 49 ? 15.344 16.281 11.086 1 88.62 49 THR B CA 1
ATOM 1512 C C . THR B 1 49 ? 16.141 15.016 10.742 1 88.62 49 THR B C 1
ATOM 1514 O O . THR B 1 49 ? 17.109 14.688 11.422 1 88.62 49 THR B O 1
ATOM 1517 N N . GLY B 1 50 ? 15.664 14.297 9.766 1 84.94 50 GLY B N 1
ATOM 1518 C CA . GLY B 1 50 ? 16.312 13.062 9.367 1 84.94 50 GLY B CA 1
ATOM 1519 C C . GLY B 1 50 ? 15.688 11.828 9.992 1 84.94 50 GLY B C 1
ATOM 1520 O O . GLY B 1 50 ? 15.922 10.711 9.531 1 84.94 50 GLY B O 1
ATOM 1521 N N . ALA B 1 51 ? 14.898 12.055 11.094 1 83.19 51 ALA B N 1
ATOM 1522 C CA . ALA B 1 51 ? 14.211 10.93 11.734 1 83.19 51 ALA B CA 1
ATOM 1523 C C . ALA B 1 51 ? 13.195 10.305 10.789 1 83.19 51 ALA B C 1
ATOM 1525 O O . ALA B 1 51 ? 12.57 11 9.984 1 83.19 51 ALA B O 1
ATOM 1526 N N . GLU B 1 52 ? 13.133 8.969 10.859 1 82.62 52 GLU B N 1
ATOM 1527 C CA . GLU B 1 52 ? 12.156 8.242 10.055 1 82.62 52 GLU B CA 1
ATOM 1528 C C . GLU B 1 52 ? 11.18 7.465 10.938 1 82.62 52 GLU B C 1
ATOM 1530 O O . GLU B 1 52 ? 11.578 6.906 11.961 1 82.62 52 GLU B O 1
ATOM 1535 N N . PHE B 1 53 ? 9.938 7.535 10.461 1 82 53 PHE B N 1
ATOM 1536 C CA . PHE B 1 53 ? 8.914 6.715 11.102 1 82 53 PHE B CA 1
ATOM 1537 C C . PHE B 1 53 ? 7.844 6.305 10.102 1 82 53 PHE B C 1
ATOM 1539 O O . PHE B 1 53 ? 7.727 6.898 9.023 1 82 53 PHE B O 1
ATOM 1546 N N . ALA B 1 54 ? 7.195 5.277 10.477 1 78.94 54 ALA B N 1
ATOM 1547 C CA . ALA B 1 54 ? 6.172 4.762 9.57 1 78.94 54 ALA B CA 1
ATOM 1548 C C . ALA B 1 54 ? 4.777 4.93 10.164 1 78.94 54 ALA B C 1
ATOM 1550 O O . ALA B 1 54 ? 4.574 4.699 11.359 1 78.94 54 ALA B O 1
ATOM 1551 N N . PHE B 1 55 ? 3.887 5.441 9.273 1 81.31 55 PHE B N 1
ATOM 1552 C CA . PHE B 1 55 ? 2.463 5.434 9.594 1 81.31 55 PHE B CA 1
ATOM 1553 C C . PHE B 1 55 ? 1.781 4.215 8.977 1 81.31 55 PHE B C 1
ATOM 1555 O O . PHE B 1 55 ? 2.002 3.895 7.809 1 81.31 55 PHE B O 1
ATOM 1562 N N . VAL B 1 56 ? 1.067 3.58 9.758 1 76.06 56 VAL B N 1
ATOM 1563 C CA . VAL B 1 56 ? 0.246 2.48 9.266 1 76.06 56 VAL B CA 1
ATOM 1564 C C . VAL B 1 56 ? -1.207 2.932 9.148 1 76.06 56 VAL B C 1
ATOM 1566 O O . VAL B 1 56 ? -1.806 3.379 10.125 1 76.06 56 VAL B O 1
ATOM 1569 N N . ALA B 1 57 ? -1.612 2.947 7.832 1 71.31 57 ALA B N 1
ATOM 1570 C CA . ALA B 1 57 ? -2.998 3.314 7.551 1 71.31 57 ALA B CA 1
ATOM 1571 C C . ALA B 1 57 ? -3.805 2.104 7.094 1 71.31 57 ALA B C 1
ATOM 1573 O O . ALA B 1 57 ? -3.256 1.168 6.508 1 71.31 57 ALA B O 1
ATOM 1574 N N . GLU B 1 58 ? -4.988 2.121 7.578 1 58.72 58 GLU B N 1
ATOM 1575 C CA . GLU B 1 58 ? -5.891 1.063 7.133 1 58.72 58 GLU B CA 1
ATOM 1576 C C . GLU B 1 58 ? -7.023 1.628 6.281 1 58.72 58 GLU B C 1
ATOM 1578 O O . GLU B 1 58 ? -7.691 2.584 6.684 1 58.72 58 GLU B O 1
ATOM 1583 N N . PHE B 1 59 ? -6.906 1.326 5.031 1 48.75 59 PHE B N 1
ATOM 1584 C CA . PHE B 1 59 ? -7.965 1.702 4.102 1 48.75 59 PHE B CA 1
ATOM 1585 C C . PHE B 1 59 ? -8.688 0.467 3.574 1 48.75 59 PHE B C 1
ATOM 1587 O O . PHE B 1 59 ? -8.07 -0.387 2.93 1 48.75 59 PHE B O 1
ATOM 1594 N N . LEU B 1 60 ? -10.078 0.613 3.842 1 43.88 60 LEU B N 1
ATOM 1595 C CA . LEU B 1 60 ? -10.898 -0.473 3.326 1 43.88 60 LEU B CA 1
ATOM 1596 C C . LEU B 1 60 ? -10.297 -1.829 3.676 1 43.88 60 LEU B C 1
ATOM 1598 O O . LEU B 1 60 ? -10.164 -2.697 2.811 1 43.88 60 LEU B O 1
ATOM 1602 N N . GLY B 1 61 ? -9.836 -2.016 4.832 1 47.19 61 GLY B N 1
ATOM 1603 C CA . GLY B 1 61 ? -9.312 -3.287 5.309 1 47.19 61 GLY B CA 1
ATOM 1604 C C . GLY B 1 61 ? -7.883 -3.547 4.883 1 47.19 61 GLY B C 1
ATOM 1605 O O . GLY B 1 61 ? -7.328 -4.613 5.164 1 47.19 61 GLY B O 1
ATOM 1606 N N . ARG B 1 62 ? -7.312 -2.717 4.07 1 51.59 62 ARG B N 1
ATOM 1607 C CA . ARG B 1 62 ? -5.922 -2.824 3.645 1 51.59 62 ARG B CA 1
ATOM 1608 C C . ARG B 1 62 ? -5.016 -1.945 4.504 1 51.59 62 ARG B C 1
ATOM 1610 O O . ARG B 1 62 ? -5.41 -0.851 4.91 1 51.59 62 ARG B O 1
ATOM 1617 N N . ARG B 1 63 ? -3.928 -2.67 4.922 1 59.22 63 ARG B N 1
ATOM 1618 C CA . ARG B 1 63 ? -2.93 -1.945 5.703 1 59.22 63 ARG B CA 1
ATOM 1619 C C . ARG B 1 63 ? -1.863 -1.338 4.797 1 59.22 63 ARG B C 1
ATOM 1621 O O . ARG B 1 63 ? -1.288 -2.031 3.955 1 59.22 63 ARG B O 1
ATOM 1628 N N . LEU B 1 64 ? -1.796 -0.039 4.738 1 61.81 64 LEU B N 1
ATOM 1629 C CA . LEU B 1 64 ? -0.766 0.688 4.008 1 61.81 64 LEU B CA 1
ATOM 1630 C C . LEU B 1 64 ? 0.272 1.27 4.961 1 61.81 64 LEU B C 1
ATOM 1632 O O . LEU B 1 64 ? -0.08 1.817 6.008 1 61.81 64 LEU B O 1
ATOM 1636 N N . VAL B 1 65 ? 1.499 0.878 4.773 1 67.69 65 VAL B N 1
ATOM 1637 C CA . VAL B 1 65 ? 2.588 1.416 5.582 1 67.69 65 VAL B CA 1
ATOM 1638 C C . VAL B 1 65 ? 3.334 2.492 4.797 1 67.69 65 VAL B C 1
ATOM 1640 O O . VAL B 1 65 ? 3.875 2.221 3.723 1 67.69 65 VAL B O 1
ATOM 1643 N N . TYR B 1 66 ? 3.248 3.684 5.332 1 70.56 66 TYR B N 1
ATOM 1644 C CA . TYR B 1 66 ? 3.977 4.801 4.738 1 70.56 66 TYR B CA 1
ATOM 1645 C C . TYR B 1 66 ? 5.145 5.219 5.625 1 70.56 66 TYR B C 1
ATOM 1647 O O . TYR B 1 66 ? 4.961 5.527 6.801 1 70.56 66 TYR B O 1
ATOM 1655 N N . THR B 1 67 ? 6.316 5.133 5.066 1 77.5 67 THR B N 1
ATOM 1656 C CA . THR B 1 67 ? 7.477 5.633 5.797 1 77.5 67 THR B CA 1
ATOM 1657 C C . THR B 1 67 ? 7.742 7.098 5.457 1 77.5 67 THR B C 1
ATOM 1659 O O . THR B 1 67 ? 7.82 7.465 4.281 1 77.5 67 THR B O 1
ATOM 1662 N N . TYR B 1 68 ? 7.801 7.828 6.562 1 82.62 68 TYR B N 1
ATOM 1663 C CA . TYR B 1 68 ? 8.086 9.25 6.406 1 82.62 68 TYR B CA 1
ATOM 1664 C C . TYR B 1 68 ? 9.477 9.586 6.93 1 82.62 68 TYR B C 1
ATOM 1666 O O . TYR B 1 68 ? 9.984 8.93 7.84 1 82.62 68 TYR B O 1
ATOM 1674 N N . GLU B 1 69 ? 10.078 10.57 6.273 1 85.19 69 GLU B N 1
ATOM 1675 C CA . GLU B 1 69 ? 11.273 11.234 6.785 1 85.19 69 GLU B CA 1
ATOM 1676 C C . GLU B 1 69 ? 10.969 12.68 7.184 1 85.19 69 GLU B C 1
ATOM 1678 O O . GLU B 1 69 ? 10.266 13.391 6.465 1 85.19 69 GLU B O 1
ATOM 1683 N N . VAL B 1 70 ? 11.508 13.062 8.383 1 90.25 70 VAL B N 1
ATOM 1684 C CA . VAL B 1 70 ? 11.453 14.477 8.758 1 90.25 70 VAL B CA 1
ATOM 1685 C C . VAL B 1 70 ? 12.508 15.258 7.969 1 90.25 70 VAL B C 1
ATOM 1687 O O . VAL B 1 70 ? 13.703 15.039 8.141 1 90.25 70 VAL B O 1
ATOM 1690 N N . VAL B 1 71 ? 12.023 16.188 7.168 1 91.25 71 VAL B N 1
ATOM 1691 C CA . VAL B 1 71 ? 12.945 16.906 6.301 1 91.25 71 VAL B CA 1
ATOM 1692 C C . VAL B 1 71 ? 13.266 18.266 6.902 1 91.25 71 VAL B C 1
ATOM 1694 O O . VAL B 1 71 ? 14.328 18.828 6.633 1 91.25 71 VAL B O 1
ATOM 1697 N N . GLU B 1 72 ? 12.312 18.797 7.715 1 93.75 72 GLU B N 1
ATOM 1698 C CA . GLU B 1 72 ? 12.484 20.062 8.406 1 93.75 72 GLU B CA 1
ATOM 1699 C C . GLU B 1 72 ? 11.68 20.109 9.703 1 93.75 72 GLU B C 1
ATOM 1701 O O . GLU B 1 72 ? 10.531 19.672 9.734 1 93.75 72 GLU B O 1
ATOM 1706 N N . HIS B 1 73 ? 12.352 20.516 10.719 1 94.44 73 HIS B N 1
ATOM 1707 C CA . HIS B 1 73 ? 11.633 20.766 11.969 1 94.44 73 HIS B CA 1
ATOM 1708 C C . HIS B 1 73 ? 12.156 22.016 12.664 1 94.44 73 HIS B C 1
ATOM 1710 O O . HIS B 1 73 ? 13.32 22.062 13.07 1 94.44 73 HIS B O 1
ATOM 1716 N N . VAL B 1 74 ? 11.398 23 12.711 1 94.5 74 VAL B N 1
ATOM 1717 C CA . VAL B 1 74 ? 11.594 24.188 13.531 1 94.5 74 VAL B CA 1
ATOM 1718 C C . VAL B 1 74 ? 10.562 24.219 14.656 1 94.5 74 VAL B C 1
ATOM 1720 O O . VAL B 1 74 ? 9.398 24.562 14.438 1 94.5 74 VAL B O 1
ATOM 1723 N N . PRO B 1 75 ? 10.945 23.75 15.82 1 92.94 75 PRO B N 1
ATOM 1724 C CA . PRO B 1 75 ? 9.984 23.625 16.922 1 92.94 75 PRO B CA 1
ATOM 1725 C C . PRO B 1 75 ? 9.078 24.844 17.062 1 92.94 75 PRO B C 1
ATOM 1727 O O . PRO B 1 75 ? 9.562 25.984 17.047 1 92.94 75 PRO B O 1
ATOM 1730 N N . GLY B 1 76 ? 7.793 24.562 17.078 1 95.12 76 GLY B N 1
ATOM 1731 C CA . GLY B 1 76 ? 6.809 25.609 17.312 1 95.12 76 GLY B CA 1
ATOM 1732 C C . GLY B 1 76 ? 6.422 26.344 16.047 1 95.12 76 GLY B C 1
ATOM 1733 O O . GLY B 1 76 ? 5.539 27.203 16.062 1 95.12 76 GLY B O 1
ATOM 1734 N N . THR B 1 77 ? 7.102 26.094 15 1 96.5 77 THR B N 1
ATOM 1735 C CA . THR B 1 77 ? 6.879 26.922 13.82 1 96.5 77 THR B CA 1
ATOM 1736 C C . THR B 1 77 ? 6.535 26.062 12.617 1 96.5 77 THR B C 1
ATOM 1738 O O . THR B 1 77 ? 5.594 26.359 11.875 1 96.5 77 THR B O 1
ATOM 1741 N N . ARG B 1 78 ? 7.332 25.047 12.383 1 97 78 ARG B N 1
ATOM 1742 C CA . ARG B 1 78 ? 7.164 24.328 11.125 1 97 78 ARG B CA 1
ATOM 1743 C C . ARG B 1 78 ? 7.711 22.922 11.227 1 97 78 ARG B C 1
ATOM 1745 O O . ARG B 1 78 ? 8.758 22.688 11.836 1 97 78 ARG B O 1
ATOM 1752 N N . LEU B 1 79 ? 7.043 21.938 10.602 1 95.62 79 LEU B N 1
ATOM 1753 C CA . LEU B 1 79 ? 7.461 20.547 10.422 1 95.62 79 LEU B CA 1
ATOM 1754 C C . LEU B 1 79 ? 7.141 20.062 9.016 1 95.62 79 LEU B C 1
ATOM 1756 O O . LEU B 1 79 ? 6.008 20.203 8.547 1 95.62 79 LEU B O 1
ATOM 1760 N N . VAL B 1 80 ? 8.133 19.594 8.289 1 94.19 80 VAL B N 1
ATOM 1761 C CA . VAL B 1 80 ? 7.938 19.016 6.957 1 94.19 80 VAL B CA 1
ATOM 1762 C C . VAL B 1 80 ? 8.344 17.547 6.965 1 94.19 80 VAL B C 1
ATOM 1764 O O . VAL B 1 80 ? 9.469 17.203 7.344 1 94.19 80 VAL B O 1
ATOM 1767 N N . MET B 1 81 ? 7.398 16.734 6.57 1 91.38 81 MET B N 1
ATOM 1768 C CA . MET B 1 81 ? 7.645 15.305 6.383 1 91.38 81 MET B CA 1
ATOM 1769 C C . MET B 1 81 ? 7.461 14.906 4.922 1 91.38 81 MET B C 1
ATOM 1771 O O . MET B 1 81 ? 6.633 15.492 4.215 1 91.38 81 MET B O 1
ATOM 1775 N N . ARG B 1 82 ? 8.234 13.938 4.52 1 86.69 82 ARG B N 1
ATOM 1776 C CA . ARG B 1 82 ? 8.133 13.414 3.158 1 86.69 82 ARG B CA 1
ATOM 1777 C C . ARG B 1 82 ? 8.156 11.891 3.154 1 86.69 82 ARG B C 1
ATOM 1779 O O . ARG B 1 82 ? 8.875 11.266 3.939 1 86.69 82 ARG B O 1
ATOM 1786 N N . THR B 1 83 ? 7.309 11.391 2.209 1 80.06 83 THR B N 1
ATOM 1787 C CA . THR B 1 83 ? 7.398 9.938 2.055 1 80.06 83 THR B CA 1
ATOM 1788 C C . THR B 1 83 ? 8.805 9.523 1.634 1 80.06 83 THR B C 1
ATOM 1790 O O . THR B 1 83 ? 9.383 10.109 0.714 1 80.06 83 THR B O 1
ATOM 1793 N N . ALA B 1 84 ? 9.469 8.656 2.387 1 67.81 84 ALA B N 1
ATOM 1794 C CA . ALA B 1 84 ? 10.836 8.227 2.123 1 67.81 84 ALA B CA 1
ATOM 1795 C C . ALA B 1 84 ? 10.891 7.254 0.946 1 67.81 84 ALA B C 1
ATOM 1797 O O . ALA B 1 84 ? 11.898 7.188 0.235 1 67.81 84 ALA B O 1
ATOM 1798 N N . GLU B 1 85 ? 9.828 6.449 0.865 1 59.66 85 GLU B N 1
ATOM 1799 C CA . GLU B 1 85 ? 9.828 5.418 -0.17 1 59.66 85 GLU B CA 1
ATOM 1800 C C . GLU B 1 85 ? 8.531 5.434 -0.969 1 59.66 85 GLU B C 1
ATOM 1802 O O . GLU B 1 85 ? 7.551 6.059 -0.56 1 59.66 85 GLU B O 1
ATOM 1807 N N . GLY B 1 86 ? 8.617 5.074 -2.133 1 56.03 86 GLY B N 1
ATOM 1808 C CA . GLY B 1 86 ? 7.426 4.844 -2.934 1 56.03 86 GLY B CA 1
ATOM 1809 C C . GLY B 1 86 ? 7.316 5.785 -4.117 1 56.03 86 GLY B C 1
ATOM 1810 O O . GLY B 1 86 ? 8.055 6.766 -4.211 1 56.03 86 GLY B O 1
ATOM 1811 N N . PRO B 1 87 ? 6.547 5.398 -4.961 1 51.47 87 PRO B N 1
ATOM 1812 C CA . PRO B 1 87 ? 6.426 6.09 -6.246 1 51.47 87 PRO B CA 1
ATOM 1813 C C . PRO B 1 87 ? 5.613 7.379 -6.148 1 51.47 87 PRO B C 1
ATOM 1815 O O . PRO B 1 87 ? 5.469 8.102 -7.137 1 51.47 87 PRO B O 1
ATOM 1818 N N . PHE B 1 88 ? 5.207 7.652 -4.984 1 58.66 88 PHE B N 1
ATOM 1819 C CA . PHE B 1 88 ? 4.371 8.828 -4.789 1 58.66 88 PHE B CA 1
ATOM 1820 C C . PHE B 1 88 ? 4.957 9.742 -3.719 1 58.66 88 PHE B C 1
ATOM 1822 O O . PHE B 1 88 ? 4.523 9.711 -2.564 1 58.66 88 PHE B O 1
ATOM 1829 N N . PRO B 1 89 ? 5.906 10.539 -4.164 1 69.06 89 PRO B N 1
ATOM 1830 C CA . PRO B 1 89 ? 6.418 11.445 -3.137 1 69.06 89 PRO B CA 1
ATOM 1831 C C . PRO B 1 89 ? 5.355 12.422 -2.635 1 69.06 89 PRO B C 1
ATOM 1833 O O . PRO B 1 89 ? 4.758 13.148 -3.432 1 69.06 89 PRO B O 1
ATOM 1836 N N . MET B 1 90 ? 5 12.188 -1.432 1 78.06 90 MET B N 1
ATOM 1837 C CA . MET B 1 90 ? 4.047 13.078 -0.775 1 78.06 90 MET B CA 1
ATOM 1838 C C . MET B 1 90 ? 4.707 13.82 0.385 1 78.06 90 MET B C 1
ATOM 1840 O O . MET B 1 90 ? 5.508 13.234 1.12 1 78.06 90 MET B O 1
ATOM 1844 N N . GLU B 1 91 ? 4.426 15.133 0.359 1 88.31 91 GLU B N 1
ATOM 1845 C CA . GLU B 1 91 ? 4.867 15.938 1.493 1 88.31 91 GLU B CA 1
ATOM 1846 C C . GLU B 1 91 ? 3.691 16.328 2.389 1 88.31 91 GLU B C 1
ATOM 1848 O O . GLU B 1 91 ? 2.605 16.625 1.896 1 88.31 91 GLU B O 1
ATOM 1853 N N . THR B 1 92 ? 3.939 16.25 3.643 1 92.12 92 THR B N 1
ATOM 1854 C CA . THR B 1 92 ? 3.041 16.828 4.641 1 92.12 92 THR B CA 1
ATOM 1855 C C . THR B 1 92 ? 3.723 17.953 5.402 1 92.12 92 THR B C 1
ATOM 1857 O O . THR B 1 92 ? 4.793 17.766 5.98 1 92.12 92 THR B O 1
ATOM 1860 N N . ILE B 1 93 ? 3.125 19.156 5.359 1 95.31 93 ILE B N 1
ATOM 1861 C CA . ILE B 1 93 ? 3.703 20.359 5.969 1 95.31 93 ILE B CA 1
ATOM 1862 C C . ILE B 1 93 ? 2.799 20.844 7.094 1 95.31 93 ILE B C 1
ATOM 1864 O O . ILE B 1 93 ? 1.593 21.016 6.898 1 95.31 93 ILE B O 1
ATOM 1868 N N . TYR B 1 94 ? 3.393 21 8.289 1 97.31 94 TYR B N 1
ATOM 1869 C CA . TYR B 1 94 ? 2.754 21.609 9.445 1 97.31 94 TYR B CA 1
ATOM 1870 C C . TYR B 1 94 ? 3.32 23 9.711 1 97.31 94 TYR B C 1
ATOM 1872 O O . TYR B 1 94 ? 4.539 23.188 9.711 1 97.31 94 TYR B O 1
ATOM 1880 N N . GLU B 1 95 ? 2.41 23.906 9.906 1 98.25 95 GLU B N 1
ATOM 1881 C CA . GLU B 1 95 ? 2.82 25.25 10.328 1 98.25 95 GLU B CA 1
ATOM 1882 C C . GLU B 1 95 ? 1.97 25.75 11.492 1 98.25 95 GLU B C 1
ATOM 1884 O O . GLU B 1 95 ? 0.761 25.5 11.531 1 98.25 95 GLU B O 1
ATOM 1889 N N . TRP B 1 96 ? 2.637 26.406 12.414 1 98.44 96 TRP B N 1
ATOM 1890 C CA . TRP B 1 96 ? 1.958 26.969 13.57 1 98.44 96 TRP B CA 1
ATOM 1891 C C . TRP B 1 96 ? 2.283 28.453 13.719 1 98.44 96 TRP B C 1
ATOM 1893 O O . TRP B 1 96 ? 3.434 28.859 13.547 1 98.44 96 TRP B O 1
ATOM 1903 N N . GLU B 1 97 ? 1.276 29.234 13.961 1 98.19 97 GLU B N 1
ATOM 1904 C CA . GLU B 1 97 ? 1.446 30.672 14.188 1 98.19 97 GLU B CA 1
ATOM 1905 C C . GLU B 1 97 ? 0.539 31.156 15.305 1 98.19 97 GLU B C 1
ATOM 1907 O O . GLU B 1 97 ? -0.563 30.641 15.5 1 98.19 97 GLU B O 1
ATOM 1912 N N . ASP B 1 98 ? 1.036 32.156 15.984 1 97.94 98 ASP B N 1
ATOM 1913 C CA . ASP B 1 98 ? 0.198 32.812 16.984 1 97.94 98 ASP B CA 1
ATOM 1914 C C . ASP B 1 98 ? -0.922 33.594 16.312 1 97.94 98 ASP B C 1
ATOM 1916 O O . ASP B 1 98 ? -0.704 34.25 15.289 1 97.94 98 ASP B O 1
ATOM 1920 N N . VAL B 1 99 ? -2.068 33.469 16.953 1 95.81 99 VAL B N 1
ATOM 1921 C CA . VAL B 1 99 ? -3.145 34.344 16.562 1 95.81 99 VAL B CA 1
ATOM 1922 C C . VAL B 1 99 ? -3.682 35.094 17.781 1 95.81 99 VAL B C 1
ATOM 1924 O O . VAL B 1 99 ? -3.139 34.969 18.875 1 95.81 99 VAL B O 1
ATOM 1927 N N . ALA B 1 100 ? -4.609 35.969 17.656 1 92.06 100 ALA B N 1
ATOM 1928 C CA . ALA B 1 100 ? -5.113 36.812 18.734 1 92.06 100 ALA B CA 1
ATOM 1929 C C . ALA B 1 100 ? -5.551 35.969 19.922 1 92.06 100 ALA B C 1
ATOM 1931 O O . ALA B 1 100 ? -5.891 34.781 19.781 1 92.06 100 ALA B O 1
ATOM 1932 N N . ASP B 1 101 ? -5.477 36.5 21.078 1 93.44 101 ASP B N 1
ATOM 1933 C CA . ASP B 1 101 ? -6.031 35.969 22.312 1 93.44 101 ASP B CA 1
ATOM 1934 C C . ASP B 1 101 ? -5.301 34.688 22.75 1 93.44 101 ASP B C 1
ATOM 1936 O O . ASP B 1 101 ? -5.898 33.812 23.344 1 93.44 101 ASP B O 1
ATOM 1940 N N . GLY B 1 102 ? -3.957 34.531 22.297 1 94.56 102 GLY B N 1
ATOM 1941 C CA . GLY B 1 102 ? -3.16 33.438 22.781 1 94.56 102 GLY B CA 1
ATOM 1942 C C . GLY B 1 102 ? -3.49 32.125 22.094 1 94.56 102 GLY B C 1
ATOM 1943 O O . GLY B 1 102 ? -3.107 31.047 22.562 1 94.56 102 GLY B O 1
ATOM 1944 N N . LYS B 1 103 ? -4.191 32.219 21.016 1 97.38 103 LYS B N 1
ATOM 1945 C CA . LYS B 1 103 ? -4.57 31.031 20.266 1 97.38 103 LYS B CA 1
ATOM 1946 C C . LYS B 1 103 ? -3.545 30.719 19.172 1 97.38 103 LYS B C 1
ATOM 1948 O O . LYS B 1 103 ? -2.65 31.531 18.906 1 97.38 103 LYS B O 1
ATOM 1953 N N . THR B 1 104 ? -3.609 29.562 18.656 1 98.19 104 THR B N 1
ATOM 1954 C CA . THR B 1 104 ? -2.672 29.094 17.625 1 98.19 104 THR B CA 1
ATOM 1955 C C . THR B 1 104 ? -3.402 28.75 16.344 1 98.19 104 THR B C 1
ATOM 1957 O O . THR B 1 104 ? -4.414 28.031 16.359 1 98.19 104 THR B O 1
ATOM 1960 N N . ARG B 1 105 ? -3 29.297 15.25 1 98.56 105 ARG B N 1
ATOM 1961 C CA . ARG B 1 105 ? -3.414 28.812 13.938 1 98.56 105 ARG B CA 1
ATOM 1962 C C . ARG B 1 105 ? -2.486 27.703 13.445 1 98.56 105 ARG B C 1
ATOM 1964 O O . ARG B 1 105 ? -1.276 27.906 13.328 1 98.56 105 ARG B O 1
ATOM 1971 N N . MET B 1 106 ? -3.021 26.531 13.219 1 98.5 106 MET B N 1
ATOM 1972 C CA . MET B 1 106 ? -2.279 25.422 12.633 1 98.5 106 MET B CA 1
ATOM 1973 C C . MET B 1 106 ? -2.697 25.203 11.18 1 98.5 106 MET B C 1
ATOM 1975 O O . MET B 1 106 ? -3.889 25.125 10.875 1 98.5 106 MET B O 1
ATOM 1979 N N . THR B 1 107 ? -1.753 25.188 10.297 1 98.31 107 THR B N 1
ATOM 1980 C CA . THR B 1 107 ? -1.949 24.875 8.883 1 98.31 107 THR B CA 1
ATOM 1981 C C . THR B 1 107 ? -1.368 23.5 8.547 1 98.31 107 THR B C 1
ATOM 1983 O O . THR B 1 107 ? -0.251 23.172 8.961 1 98.31 107 THR B O 1
ATOM 1986 N N . LEU B 1 108 ? -2.139 22.688 7.906 1 97.44 108 LEU B N 1
ATOM 1987 C CA . LEU B 1 108 ? -1.746 21.375 7.398 1 97.44 108 LEU B CA 1
ATOM 1988 C C . LEU B 1 108 ? -1.829 21.344 5.875 1 97.44 108 LEU B C 1
ATOM 1990 O O . LEU B 1 108 ? -2.885 21.609 5.301 1 97.44 108 LEU B O 1
ATOM 1994 N N . ARG B 1 109 ? -0.725 21.078 5.25 1 94.88 109 ARG B N 1
ATOM 1995 C CA . ARG B 1 109 ? -0.672 21.031 3.791 1 94.88 109 ARG B CA 1
ATOM 1996 C C . ARG B 1 109 ? -0.119 19.688 3.307 1 94.88 109 ARG B C 1
ATOM 1998 O O . ARG B 1 109 ? 0.876 19.188 3.838 1 94.88 109 ARG B O 1
ATOM 2005 N N . ASN B 1 110 ? -0.82 19.094 2.365 1 91 110 ASN B N 1
ATOM 2006 C CA . ASN B 1 110 ? -0.382 17.891 1.657 1 91 110 ASN B CA 1
ATOM 2007 C C . ASN B 1 110 ? -0.13 18.172 0.179 1 91 110 ASN B C 1
ATOM 2009 O O . ASN B 1 110 ? -1.019 18.656 -0.526 1 91 110 ASN B O 1
ATOM 2013 N N . ARG B 1 111 ? 1.082 17.984 -0.113 1 85.5 111 ARG B N 1
ATOM 2014 C CA . ARG B 1 111 ? 1.471 18.219 -1.499 1 85.5 111 ARG B CA 1
ATOM 2015 C C . ARG B 1 111 ? 2.104 16.984 -2.111 1 85.5 111 ARG B C 1
ATOM 2017 O O . ARG B 1 111 ? 2.979 16.359 -1.505 1 85.5 111 ARG B O 1
ATOM 2024 N N . GLY B 1 112 ? 1.458 16.562 -3.105 1 75.19 112 GLY B N 1
ATOM 2025 C CA . GLY B 1 112 ? 2.008 15.414 -3.799 1 75.19 112 GLY B CA 1
ATOM 2026 C C . GLY B 1 112 ? 2.203 15.648 -5.285 1 75.19 112 GLY B C 1
ATOM 2027 O O . GLY B 1 112 ? 1.419 16.359 -5.914 1 75.19 112 GLY B O 1
ATOM 2028 N N . GLU B 1 113 ? 3.418 15.805 -5.699 1 57.75 113 GLU B N 1
ATOM 2029 C CA . GLU B 1 113 ? 3.66 15.797 -7.137 1 57.75 113 GLU B CA 1
ATOM 2030 C C . GLU B 1 113 ? 3.348 14.43 -7.742 1 57.75 113 GLU B C 1
ATOM 2032 O O . GLU B 1 113 ? 3.613 13.398 -7.129 1 57.75 113 GLU B O 1
ATOM 2037 N N . PRO B 1 114 ? 2.195 14.57 -8.477 1 47.56 114 PRO B N 1
ATOM 2038 C CA . PRO B 1 114 ? 2.09 13.273 -9.148 1 47.56 114 PRO B CA 1
ATOM 2039 C C . PRO B 1 114 ? 3.451 12.68 -9.508 1 47.56 114 PRO B C 1
ATOM 2041 O O . PRO B 1 114 ? 4.207 13.281 -10.273 1 47.56 114 PRO B O 1
ATOM 2044 N N . SER B 1 115 ? 4.332 12.844 -8.758 1 43.56 115 SER B N 1
ATOM 2045 C CA . SER B 1 115 ? 5.344 12.133 -9.531 1 43.56 115 SER B CA 1
ATOM 2046 C C . SER B 1 115 ? 4.703 11.117 -10.469 1 43.56 115 SER B C 1
ATOM 2048 O O . SER B 1 115 ? 3.512 10.82 -10.352 1 43.56 115 SER B O 1
ATOM 2050 N N . 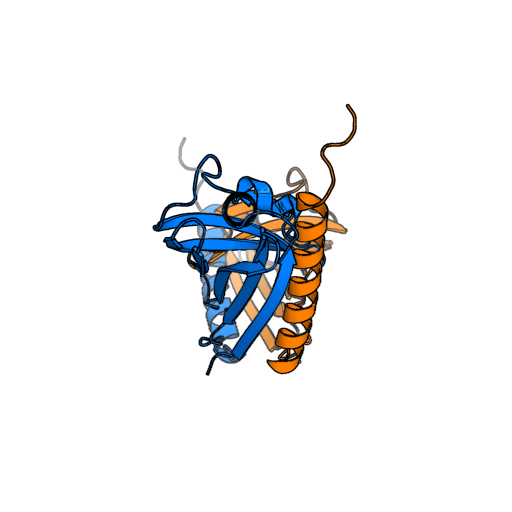GLY B 1 116 ? 5.613 10.578 -11.391 1 37.28 116 GLY B N 1
ATOM 2051 C CA . GLY B 1 116 ? 5.211 9.609 -12.391 1 37.28 116 GLY B CA 1
ATOM 2052 C C . GLY B 1 116 ? 4.23 8.578 -11.867 1 37.28 116 GLY B C 1
ATOM 2053 O O . GLY B 1 116 ? 4.633 7.523 -11.367 1 37.28 116 GLY B O 1
ATOM 2054 N N . PHE B 1 117 ? 3.504 8.883 -10.875 1 39.88 117 PHE B N 1
ATOM 2055 C CA . PHE B 1 117 ? 2.557 7.777 -10.984 1 39.88 117 PHE B CA 1
ATOM 2056 C C . PHE B 1 117 ? 2.379 7.355 -12.438 1 39.88 117 PHE B C 1
ATOM 2058 O O . PHE B 1 117 ? 1.639 7.992 -13.188 1 39.88 117 PHE B O 1
ATOM 2065 N N . ALA B 1 118 ? 3.459 7.512 -12.945 1 38.78 118 ALA B N 1
ATOM 2066 C CA . ALA B 1 118 ? 3.477 7.074 -14.344 1 38.78 118 ALA B CA 1
ATOM 2067 C C . ALA B 1 118 ? 2.391 6.035 -14.602 1 38.78 118 ALA B C 1
ATOM 2069 O O . ALA B 1 118 ? 2.25 5.07 -13.852 1 38.78 118 ALA B O 1
ATOM 2070 N N . ARG B 1 119 ? 1.286 6.512 -14.836 1 44.06 119 ARG B N 1
ATOM 2071 C CA . ARG B 1 119 ? 0.396 5.613 -15.562 1 44.06 119 ARG B CA 1
ATOM 2072 C C . ARG B 1 119 ? 1.149 4.387 -16.062 1 44.06 119 ARG B C 1
ATOM 2074 O O . ARG B 1 119 ? 1.805 4.438 -17.109 1 44.06 119 ARG B O 1
ATOM 2081 N N . ILE B 1 120 ? 1.863 3.816 -15.008 1 45.31 120 ILE B N 1
ATOM 2082 C CA . ILE B 1 120 ? 2.422 2.623 -15.633 1 45.31 120 ILE B CA 1
ATOM 2083 C C . ILE B 1 120 ? 1.368 1.963 -16.516 1 45.31 120 ILE B C 1
ATOM 2085 O O . ILE B 1 120 ? 0.294 1.588 -16.047 1 45.31 120 ILE B O 1
ATOM 2089 N N . GLY B 1 121 ? 1.508 2.377 -17.672 1 59.28 121 GLY B N 1
ATOM 2090 C CA . GLY B 1 121 ? 0.639 1.738 -18.641 1 59.28 121 GLY B CA 1
ATOM 2091 C C . GLY B 1 121 ? 0.506 0.242 -18.438 1 59.28 121 GLY B C 1
ATOM 2092 O O . GLY B 1 121 ? 1.438 -0.408 -17.953 1 59.28 121 GLY B O 1
ATOM 2093 N N . ALA B 1 122 ? -0.628 -0.191 -18.578 1 67.88 122 ALA B N 1
ATOM 2094 C CA . ALA B 1 122 ? -0.969 -1.604 -18.453 1 67.88 122 ALA B CA 1
ATOM 2095 C C . ALA B 1 122 ? 0.095 -2.488 -19.094 1 67.88 122 ALA B C 1
ATOM 2097 O O . ALA B 1 122 ? 0.496 -3.506 -18.516 1 67.88 122 ALA B O 1
ATOM 2098 N N . PRO B 1 123 ? 0.695 -2.047 -20.156 1 73.56 123 PRO B N 1
ATOM 2099 C CA . PRO B 1 123 ? 1.704 -2.906 -20.781 1 73.56 123 PRO B CA 1
ATOM 2100 C C . PRO B 1 123 ? 2.994 -2.988 -19.969 1 73.56 123 PRO B C 1
ATOM 2102 O O . PRO B 1 123 ? 3.615 -4.051 -19.891 1 73.56 123 PRO B O 1
ATOM 2105 N N . VAL B 1 124 ? 3.402 -2.008 -19.406 1 70.25 124 VAL B N 1
ATOM 2106 C CA . VAL B 1 124 ? 4.621 -1.99 -18.609 1 70.25 124 VAL B CA 1
ATOM 2107 C C . VAL B 1 124 ? 4.41 -2.807 -17.328 1 70.25 124 VAL B C 1
ATOM 2109 O O . VAL B 1 124 ? 5.258 -3.621 -16.969 1 70.25 124 VAL B O 1
ATOM 2112 N N . LEU B 1 125 ? 3.307 -2.498 -16.688 1 72.56 125 LEU B N 1
ATOM 2113 C CA . LEU B 1 125 ? 2.965 -3.256 -15.484 1 72.56 125 LEU B CA 1
ATOM 2114 C C . LEU B 1 125 ? 2.91 -4.75 -15.789 1 72.56 125 LEU B C 1
ATOM 2116 O O . LEU B 1 125 ? 3.428 -5.562 -15.016 1 72.56 125 LEU B O 1
ATOM 2120 N N . SER B 1 126 ? 2.326 -5.098 -16.922 1 81.69 126 SER B N 1
ATOM 2121 C CA . SER B 1 126 ? 2.23 -6.5 -17.312 1 81.69 126 SER B CA 1
ATOM 2122 C C . SER B 1 126 ? 3.611 -7.105 -17.531 1 81.69 126 SER B C 1
ATOM 2124 O O . SER B 1 126 ? 3.859 -8.25 -17.156 1 81.69 126 SER B O 1
ATOM 2126 N N . ARG B 1 127 ? 4.543 -6.484 -18.188 1 85.81 127 ARG B N 1
ATOM 2127 C CA . ARG B 1 127 ? 5.891 -6.988 -18.438 1 85.81 127 ARG B CA 1
ATOM 2128 C C . ARG B 1 127 ? 6.645 -7.191 -17.125 1 85.81 127 ARG B C 1
ATOM 2130 O O . ARG B 1 127 ? 7.32 -8.203 -16.938 1 85.81 127 ARG B O 1
ATOM 2137 N N . ALA B 1 128 ? 6.469 -6.199 -16.219 1 79.25 128 ALA B N 1
ATOM 2138 C CA . ALA B 1 128 ? 7.121 -6.297 -14.922 1 79.25 128 ALA B CA 1
ATOM 2139 C C . ALA B 1 128 ? 6.586 -7.484 -14.125 1 79.25 128 ALA B C 1
ATOM 2141 O O . ALA B 1 128 ? 7.352 -8.227 -13.508 1 79.25 128 ALA B O 1
ATOM 2142 N N . MET B 1 129 ? 5.281 -7.605 -14.148 1 83.69 129 MET B N 1
ATOM 2143 C CA . MET B 1 129 ? 4.641 -8.711 -13.445 1 83.69 129 MET B CA 1
ATOM 2144 C C . MET B 1 129 ? 5.078 -10.055 -14.031 1 83.69 129 MET B C 1
ATOM 2146 O O . MET B 1 129 ? 5.348 -11 -13.289 1 83.69 129 MET B O 1
ATOM 2150 N N . ARG B 1 130 ? 5.188 -10.148 -15.297 1 91.56 130 ARG B N 1
ATOM 2151 C CA . ARG B 1 130 ? 5.648 -11.367 -15.961 1 91.56 130 ARG B CA 1
ATOM 2152 C C . ARG B 1 130 ? 7.066 -11.719 -15.523 1 91.56 130 ARG B C 1
ATOM 2154 O O . ARG B 1 130 ? 7.363 -12.883 -15.234 1 91.56 130 ARG B O 1
ATOM 2161 N N . ARG B 1 131 ? 7.906 -10.781 -15.516 1 89.81 131 ARG B N 1
ATOM 2162 C CA . ARG B 1 131 ? 9.281 -11 -15.086 1 89.81 131 ARG B CA 1
ATOM 2163 C C . ARG B 1 131 ? 9.336 -11.484 -13.641 1 89.81 131 ARG B C 1
ATOM 2165 O O . ARG B 1 131 ? 10.062 -12.438 -13.328 1 89.81 131 ARG B O 1
ATOM 2172 N N . ALA B 1 132 ? 8.625 -10.836 -12.766 1 86.31 132 ALA B N 1
ATOM 2173 C CA . ALA B 1 132 ? 8.586 -11.219 -11.359 1 86.31 132 ALA B CA 1
ATOM 2174 C C . ALA B 1 132 ? 8.055 -12.641 -11.188 1 86.31 132 ALA B C 1
ATOM 2176 O O . ALA B 1 132 ? 8.633 -13.438 -10.445 1 86.31 132 ALA B O 1
ATOM 2177 N N . ASN B 1 133 ? 6.93 -12.922 -11.867 1 92.56 133 ASN B N 1
ATOM 2178 C CA . ASN B 1 133 ? 6.359 -14.258 -11.812 1 92.56 133 ASN B CA 1
ATOM 2179 C C . ASN B 1 133 ? 7.375 -15.32 -12.234 1 92.56 133 ASN B C 1
ATOM 2181 O O . ASN B 1 133 ? 7.508 -16.359 -11.578 1 92.56 133 ASN B O 1
ATOM 2185 N N . ASN B 1 134 ? 8.039 -15.047 -13.359 1 94.94 134 ASN B N 1
ATOM 2186 C CA . ASN B 1 134 ? 9.016 -16 -13.867 1 94.94 134 ASN B CA 1
ATOM 2187 C C . ASN B 1 134 ? 10.141 -16.234 -12.867 1 94.94 134 ASN B C 1
ATOM 2189 O O . ASN B 1 134 ? 10.586 -17.375 -12.672 1 94.94 134 ASN B O 1
ATOM 2193 N N . LYS B 1 135 ? 10.594 -15.203 -12.273 1 93.56 135 LYS B N 1
ATOM 2194 C CA . LYS B 1 135 ? 11.633 -15.328 -11.25 1 93.56 135 LYS B CA 1
ATOM 2195 C C . LYS B 1 135 ? 11.148 -16.156 -10.062 1 93.56 135 LYS B C 1
ATOM 2197 O O . LYS B 1 135 ? 11.867 -17.031 -9.57 1 93.56 135 LYS B O 1
ATOM 2202 N N . ASP B 1 136 ? 9.922 -15.906 -9.57 1 94.19 136 ASP B N 1
ATOM 2203 C CA . ASP B 1 136 ? 9.336 -16.625 -8.445 1 94.19 136 ASP B CA 1
ATOM 2204 C C . ASP B 1 136 ? 9.156 -18.109 -8.773 1 94.19 136 ASP B C 1
ATOM 2206 O O . ASP B 1 136 ? 9.477 -18.969 -7.953 1 94.19 136 ASP B O 1
ATOM 2210 N N . LEU B 1 137 ? 8.695 -18.375 -9.992 1 97.25 137 LEU B N 1
ATOM 2211 C CA . LEU B 1 137 ? 8.516 -19.766 -10.398 1 97.25 137 LEU B CA 1
ATOM 2212 C C . LEU B 1 137 ? 9.852 -20.484 -10.5 1 97.25 137 LEU B C 1
ATOM 2214 O O . LEU B 1 137 ? 9.953 -21.672 -10.156 1 97.25 137 LEU B O 1
ATOM 2218 N N . ALA B 1 138 ? 10.898 -19.797 -10.961 1 96.62 138 ALA B N 1
ATOM 2219 C CA . ALA B 1 138 ? 12.234 -20.375 -11.031 1 96.62 138 ALA B CA 1
ATOM 2220 C C . ALA B 1 138 ? 12.766 -20.719 -9.641 1 96.62 138 ALA B C 1
ATOM 2222 O O . ALA B 1 138 ? 13.391 -21.766 -9.438 1 96.62 138 ALA B O 1
ATOM 2223 N N . ARG B 1 139 ? 12.508 -19.844 -8.711 1 95.19 139 ARG B N 1
ATOM 2224 C CA . ARG B 1 139 ? 12.914 -20.078 -7.332 1 95.19 139 ARG B CA 1
ATOM 2225 C C . ARG B 1 139 ? 12.188 -21.281 -6.738 1 95.19 139 ARG B C 1
ATOM 2227 O O . ARG B 1 139 ? 12.805 -22.125 -6.086 1 95.19 139 ARG B O 1
ATOM 2234 N N . LEU B 1 140 ? 10.93 -21.359 -6.934 1 96.62 140 LEU B N 1
ATOM 2235 C CA . LEU B 1 140 ? 10.125 -22.484 -6.473 1 96.62 140 LEU B CA 1
ATOM 2236 C C . LEU B 1 140 ? 10.648 -23.797 -7.043 1 96.62 140 LEU B C 1
ATOM 2238 O O . LEU B 1 140 ? 10.82 -24.781 -6.309 1 96.62 140 LEU B O 1
ATOM 2242 N N . LYS B 1 141 ? 10.914 -23.734 -8.328 1 97.38 141 LYS B N 1
ATOM 2243 C CA . LYS B 1 141 ? 11.477 -24.891 -9 1 97.38 141 LYS B CA 1
ATOM 2244 C C . LYS B 1 141 ? 12.789 -25.312 -8.352 1 97.38 141 LYS B C 1
ATOM 2246 O O . LYS B 1 141 ? 13 -26.5 -8.07 1 97.38 141 LYS B O 1
ATOM 2251 N N . GLY B 1 142 ? 13.672 -24.359 -8.109 1 96.38 142 GLY B N 1
ATOM 2252 C CA . GLY B 1 142 ? 14.945 -24.656 -7.48 1 96.38 142 GLY B CA 1
ATOM 2253 C C . GLY B 1 142 ? 14.805 -25.297 -6.109 1 96.38 142 GLY B C 1
ATOM 2254 O O . GLY B 1 142 ? 15.523 -26.25 -5.785 1 96.38 142 GLY B O 1
ATOM 2255 N N . ILE B 1 143 ? 13.906 -24.844 -5.34 1 95.81 143 ILE B N 1
ATOM 2256 C CA . ILE B 1 143 ? 13.672 -25.359 -3.988 1 95.81 143 ILE B CA 1
ATOM 2257 C C . ILE B 1 143 ? 13.156 -26.797 -4.055 1 95.81 143 ILE B C 1
ATOM 2259 O O . ILE B 1 143 ? 13.672 -27.672 -3.354 1 95.81 143 ILE B O 1
ATOM 2263 N N . LEU B 1 144 ? 12.195 -27.016 -4.875 1 96.44 144 LEU B N 1
ATOM 2264 C CA . LEU B 1 144 ? 11.516 -28.297 -4.906 1 96.44 144 LEU B CA 1
ATOM 2265 C C . LEU B 1 144 ? 12.398 -29.375 -5.543 1 96.44 144 LEU B C 1
ATOM 2267 O O . LEU B 1 144 ? 12.336 -30.547 -5.168 1 96.44 144 LEU B O 1
ATOM 2271 N N . GLU B 1 145 ? 13.273 -28.922 -6.449 1 96.62 145 GLU B N 1
ATOM 2272 C CA . GLU B 1 145 ? 14.102 -29.891 -7.164 1 96.62 145 GLU B CA 1
ATOM 2273 C C . GLU B 1 145 ? 15.438 -30.094 -6.461 1 96.62 145 GLU B C 1
ATOM 2275 O O . GLU B 1 145 ? 16.219 -30.969 -6.848 1 96.62 145 GLU B O 1
ATOM 2280 N N . ALA B 1 146 ? 15.648 -29.172 -5.52 1 87.56 146 ALA B N 1
ATOM 2281 C CA . ALA B 1 146 ? 16.906 -29.328 -4.777 1 87.56 146 ALA B CA 1
ATOM 2282 C C . ALA B 1 146 ? 16.922 -30.672 -4.043 1 87.56 146 ALA B C 1
ATOM 2284 O O . ALA B 1 146 ? 15.891 -31.141 -3.547 1 87.56 146 ALA B O 1
ATOM 2285 N N . GLU B 1 147 ? 17.688 -31.625 -4.422 1 69.25 147 GLU B N 1
ATOM 2286 C CA . GLU B 1 147 ? 17.906 -32.938 -3.848 1 69.25 147 GLU B CA 1
ATOM 2287 C C . GLU B 1 147 ? 18.094 -32.875 -2.334 1 69.25 147 GLU B C 1
ATOM 2289 O O . GLU B 1 147 ? 18.625 -31.891 -1.819 1 69.25 147 GLU B O 1
ATOM 2294 N N . PRO B 1 148 ? 17.094 -33.531 -1.445 1 59.75 148 PRO B N 1
ATOM 2295 C CA . PRO B 1 148 ? 17.484 -33.688 -0.043 1 59.75 148 PRO B CA 1
ATOM 2296 C C . PRO B 1 148 ? 19 -33.844 0.131 1 59.75 148 PRO B C 1
ATOM 2298 O O . PRO B 1 148 ? 19.625 -34.625 -0.594 1 59.75 148 PRO B O 1
ATOM 2301 N N . GLY B 1 149 ? 19.766 -32.844 0.143 1 46.56 149 GLY B N 1
ATOM 2302 C CA . GLY B 1 149 ? 21.141 -33.188 0.452 1 46.56 149 GLY B CA 1
ATOM 2303 C C . GLY B 1 149 ? 21.281 -34.375 1.395 1 46.56 149 GLY B C 1
ATOM 2304 O O . GLY B 1 149 ? 20.312 -34.75 2.055 1 46.56 149 GLY B O 1
ATOM 2305 N N . ASP B 1 150 ? 22.469 -35.125 1.098 1 42.38 150 ASP B N 1
ATOM 2306 C CA . ASP B 1 150 ? 23.234 -36.031 1.971 1 42.38 150 ASP B CA 1
ATOM 2307 C C . ASP B 1 150 ? 23.328 -35.469 3.385 1 42.38 150 ASP B C 1
ATOM 2309 O O . ASP B 1 150 ? 24.047 -34.469 3.625 1 42.38 150 ASP B O 1
ATOM 2313 N N . SER B 1 151 ? 22.312 -35.031 4.098 1 32.12 151 SER B N 1
ATOM 2314 C CA . SER B 1 151 ? 22.781 -35.219 5.465 1 32.12 151 SER B CA 1
ATOM 2315 C C . SER B 1 151 ? 23 -36.688 5.777 1 32.12 151 SER B C 1
ATOM 2317 O O . SER B 1 151 ? 22.25 -37.562 5.281 1 32.12 151 SER B O 1
#

Nearest PDB structures (foldseek):
  8h0h-assembly2_B  TM=6.642E-01  e=2.161E-07  Mycobacterium tuberculosis H37Rv
  7wa9-assembly1_A  TM=7.798E-01  e=6.411E-06  Mycolicibacterium smegmatis MC2 155
  2m47-assembly1_A  TM=5.660E-01  e=5.736E-06  Corynebacterium glutamicum ATCC 13032
  2rez-assembly1_A  TM=6.517E-01  e=8.734E-05  Streptomyces glaucescens
  2kf2-assembly1_A  TM=6.064E-01  e=6.993E-05  Streptomyces coelicolor A3(2)

Sequence (302 aa):
MAAVDVETQATIARPRHEVAAYASNPGNATAWYANITEVKGDCGGPVETGAEFAFVAEFLGRRLVYTYEVVEHVPGTRLVMRTAEGPFPMETIYEWEDVADGKTRMTLRNRGEPSGFARIGAPVLSRAMRRANNKDLARLKGILEAEPGDSMAAVDVETQATIARPRHEVAAYASNPGNATAWYANITEVKGDCGGPVETGAEFAFVAEFLGRRLVYTYEVVEHVPGTRLVMRTAEGPFPMETIYEWEDVADGKTRMTLRNRGEPSGFARIGAPVLSRAMRRANNKDLARLKGILEAEPGDS

Foldseek 3Di:
DFPDKDKDKDKAQAALLVVQQQCQQPVNCVVPPVFFPDKAADRPDGQDAQGKIWTWGADPNDTDIFIKGFHDDDRSAKTWIWGPDDQKIKIWIWGWDDDPPNIIMIMIIITIRNRCCPVCDPVNVVVVVVVVVVVVVVVVVCVVPVPPPDD/DFPDKDKDKDKAAAALLVVQQQCQQPVNCVVPPPFFPDKAADRPDGQDAQGKIWTWGADPNDTDIFIKGFHDDDRSAKTWIWGPDDQKIKIWIWGWDDDPPNIIMIMIIITIRNRCCPVCDPVNVVVVVVVVVVVVVVVVVCVVPVPPPDD

InterPro domains:
  IPR019587 Polyketide cyclase/dehydrase [PF10604] (4-144)
  IPR023393 START-like domain superfamily [G3DSA:3.30.530.20] (2-148)

Organism: NCBI:txid1990687

Radius of gyration: 23.83 Å; Cα contacts (8 Å, |Δi|>4): 669; chains: 2; bounding box: 36×75×59 Å

pLDDT: mean 81.09, std 17.56, range [32.06, 98.56]